Protein AF-A0A1R0W8V7-F1 (afdb_monomer_lite)

Radius of gyration: 24.32 Å; chains: 1; bounding box: 59×45×62 Å

Structure (mmCIF, N/CA/C/O backbone):
data_AF-A0A1R0W8V7-F1
#
_entry.id   AF-A0A1R0W8V7-F1
#
loop_
_atom_site.group_PDB
_atom_site.id
_atom_site.type_symbol
_atom_site.label_atom_id
_atom_site.label_alt_id
_atom_site.label_comp_id
_atom_site.label_asym_id
_atom_site.label_entity_id
_atom_site.label_seq_id
_atom_site.pdbx_PDB_ins_code
_atom_site.Cartn_x
_atom_site.Cartn_y
_atom_site.Cartn_z
_atom_site.occupancy
_atom_site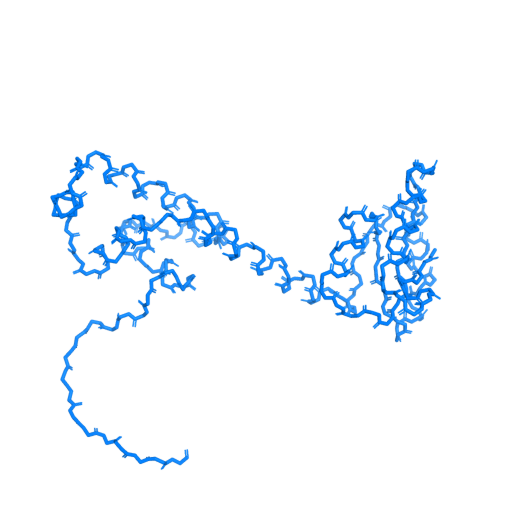.B_iso_or_equiv
_atom_site.auth_seq_id
_atom_site.auth_comp_id
_atom_site.auth_asym_id
_atom_site.auth_atom_id
_atom_site.pdbx_PDB_model_num
ATOM 1 N N . MET A 1 1 ? 16.175 0.614 -18.425 1.00 90.31 1 MET A N 1
ATOM 2 C CA . MET A 1 1 ? 15.284 -0.534 -18.153 1.00 90.31 1 MET A CA 1
ATOM 3 C C . MET A 1 1 ? 16.055 -1.526 -17.308 1.00 90.31 1 MET A C 1
ATOM 5 O O . MET A 1 1 ? 17.247 -1.670 -17.552 1.00 90.31 1 MET A O 1
ATOM 9 N N . LEU A 1 2 ? 15.409 -2.159 -16.334 1.00 92.19 2 LEU A N 1
ATOM 10 C CA . LEU A 1 2 ? 16.050 -3.075 -15.396 1.00 92.19 2 LEU A CA 1
ATOM 11 C C . LEU A 1 2 ? 15.146 -4.277 -15.095 1.00 92.19 2 LEU A C 1
ATOM 13 O O . LEU A 1 2 ? 13.938 -4.103 -14.969 1.00 92.19 2 LEU A O 1
ATOM 17 N N . ASP A 1 3 ? 15.726 -5.466 -14.946 1.00 91.44 3 ASP A N 1
ATOM 18 C CA . ASP A 1 3 ? 15.043 -6.623 -14.357 1.00 91.44 3 ASP A CA 1
ATOM 19 C C . ASP A 1 3 ? 15.351 -6.681 -12.855 1.00 91.44 3 ASP A C 1
ATOM 21 O O . ASP A 1 3 ? 16.489 -6.447 -12.455 1.00 91.44 3 ASP A O 1
ATOM 25 N N . LEU A 1 4 ? 14.358 -6.990 -12.019 1.00 87.81 4 LEU A N 1
ATOM 26 C CA . LEU A 1 4 ? 14.589 -7.189 -10.585 1.00 87.81 4 LEU A CA 1
ATOM 27 C C . LEU A 1 4 ? 15.281 -8.523 -10.287 1.00 87.81 4 LEU A C 1
ATOM 29 O O . LEU A 1 4 ? 15.980 -8.638 -9.284 1.00 87.81 4 LEU A O 1
ATOM 33 N N . HIS A 1 5 ? 15.116 -9.513 -11.164 1.00 84.38 5 HIS A N 1
ATOM 34 C CA . HIS A 1 5 ? 15.685 -10.845 -10.999 1.00 84.38 5 HIS A CA 1
ATOM 35 C C . HIS A 1 5 ? 16.952 -10.997 -11.854 1.00 84.38 5 HIS A C 1
ATOM 37 O O . HIS A 1 5 ? 16.917 -11.557 -12.951 1.00 84.38 5 HIS A O 1
ATOM 43 N N . ILE A 1 6 ? 18.064 -10.437 -11.368 1.00 74.75 6 ILE A N 1
ATOM 44 C CA . ILE A 1 6 ? 19.341 -10.373 -12.102 1.00 74.75 6 ILE A CA 1
ATOM 45 C C . ILE A 1 6 ? 20.171 -11.643 -11.882 1.00 74.75 6 ILE A C 1
ATOM 47 O O . ILE A 1 6 ? 20.644 -12.247 -12.843 1.00 74.75 6 ILE A O 1
ATOM 51 N N . THR A 1 7 ? 20.305 -12.083 -10.632 1.00 63.12 7 THR A N 1
ATOM 52 C CA . THR A 1 7 ? 20.841 -13.402 -10.273 1.00 63.12 7 THR A CA 1
ATOM 53 C C . THR A 1 7 ? 19.832 -14.109 -9.359 1.00 63.12 7 THR A C 1
ATOM 55 O O . THR A 1 7 ? 18.721 -13.617 -9.195 1.00 63.12 7 THR A O 1
ATOM 58 N N . GLY A 1 8 ? 20.131 -15.287 -8.807 1.00 62.50 8 GLY A N 1
ATOM 59 C CA . GLY A 1 8 ? 19.163 -16.095 -8.040 1.00 62.50 8 GLY A CA 1
ATOM 60 C C . GLY A 1 8 ? 18.571 -15.443 -6.774 1.00 62.50 8 GLY A C 1
ATOM 61 O O . GLY A 1 8 ? 17.844 -16.119 -6.047 1.00 62.50 8 GLY A O 1
ATOM 62 N N . SER A 1 9 ? 18.871 -14.169 -6.489 1.00 65.56 9 SER A N 1
ATOM 63 C CA . SER A 1 9 ? 18.276 -13.369 -5.421 1.00 65.56 9 SER A CA 1
ATOM 64 C C . SER A 1 9 ? 17.360 -12.266 -5.990 1.00 65.56 9 SER A C 1
ATOM 66 O O . SER A 1 9 ? 17.659 -11.611 -6.987 1.00 65.56 9 SER A O 1
ATOM 68 N N . CYS A 1 10 ? 16.209 -12.038 -5.352 1.00 61.72 10 CYS A N 1
ATOM 69 C CA . CYS A 1 10 ? 15.211 -11.061 -5.813 1.00 61.72 10 CYS A CA 1
ATOM 70 C C . CYS A 1 10 ? 15.502 -9.600 -5.416 1.00 61.72 10 CYS A C 1
ATOM 72 O O . CYS A 1 10 ? 14.782 -8.708 -5.859 1.00 61.72 10 CYS A O 1
ATOM 74 N N . HIS A 1 11 ? 16.528 -9.347 -4.594 1.00 73.12 11 HIS A N 1
ATOM 75 C CA . HIS A 1 11 ? 16.822 -8.016 -4.043 1.00 73.12 11 HIS A CA 1
ATOM 76 C C . HIS A 1 11 ? 17.890 -7.251 -4.839 1.00 73.12 11 HIS A C 1
ATOM 78 O O . HIS A 1 11 ? 17.884 -6.023 -4.840 1.00 73.12 11 HIS A O 1
ATOM 84 N N . GLU A 1 12 ? 18.760 -7.939 -5.582 1.00 83.56 12 GLU A N 1
ATOM 85 C CA . GLU A 1 12 ? 19.882 -7.307 -6.295 1.00 83.56 12 GLU A CA 1
ATOM 86 C C . GLU A 1 12 ? 19.444 -6.263 -7.325 1.00 83.56 12 GLU A C 1
ATOM 88 O O . GLU A 1 12 ? 20.057 -5.202 -7.445 1.00 83.56 12 GLU A O 1
ATOM 93 N N . GLY A 1 13 ? 18.362 -6.520 -8.066 1.00 88.69 13 GLY A N 1
ATOM 94 C CA . GLY A 1 13 ? 17.861 -5.533 -9.019 1.00 88.69 13 GLY A CA 1
ATOM 95 C C . GLY A 1 13 ? 17.274 -4.297 -8.336 1.00 88.69 13 GLY A C 1
ATOM 96 O O . GLY A 1 13 ? 17.419 -3.184 -8.842 1.00 88.69 13 GLY A O 1
ATOM 97 N N . LEU A 1 14 ? 16.672 -4.448 -7.155 1.00 91.56 14 LEU A N 1
ATOM 98 C CA . LEU A 1 14 ? 16.220 -3.302 -6.368 1.00 91.56 14 LEU A CA 1
ATOM 99 C C . LEU A 1 14 ? 17.414 -2.485 -5.855 1.00 91.56 14 LEU A C 1
ATOM 101 O O . LEU A 1 14 ? 17.426 -1.264 -6.006 1.00 91.56 14 LEU A O 1
ATOM 105 N N . GLU A 1 15 ? 18.430 -3.150 -5.306 1.00 91.81 15 GLU A N 1
ATOM 106 C CA . GLU A 1 15 ? 19.656 -2.508 -4.818 1.00 91.81 15 GLU A CA 1
ATOM 107 C C . GLU A 1 15 ? 20.369 -1.728 -5.926 1.00 91.81 15 GLU A C 1
ATOM 109 O O . GLU A 1 15 ? 20.697 -0.551 -5.751 1.00 91.81 15 GLU A O 1
ATOM 114 N N . LEU A 1 16 ? 20.527 -2.339 -7.104 1.00 92.25 16 LEU A N 1
ATOM 115 C CA . LEU A 1 16 ? 21.128 -1.687 -8.265 1.00 92.25 16 LEU A CA 1
ATOM 116 C C . LEU A 1 16 ? 20.340 -0.443 -8.688 1.00 92.25 16 LEU A C 1
ATOM 118 O O . LEU A 1 16 ? 20.931 0.582 -9.025 1.00 92.25 16 LEU A O 1
ATOM 122 N N . MET A 1 17 ? 19.010 -0.509 -8.663 1.00 92.75 17 MET A N 1
ATOM 123 C CA . MET A 1 17 ? 18.165 0.637 -8.988 1.00 92.75 17 MET A CA 1
ATOM 124 C C . MET A 1 17 ? 18.345 1.788 -7.989 1.00 92.75 17 MET A C 1
ATOM 126 O O . MET A 1 17 ? 18.461 2.945 -8.405 1.00 92.75 17 MET A O 1
ATOM 130 N N . VAL A 1 18 ? 18.398 1.480 -6.690 1.00 93.00 18 VAL A N 1
ATOM 131 C CA . VAL A 1 18 ? 18.635 2.468 -5.626 1.00 93.00 18 VAL A CA 1
ATOM 132 C C . VAL A 1 18 ? 20.005 3.129 -5.797 1.00 93.00 18 VAL A C 1
ATOM 134 O O . VAL A 1 18 ? 20.102 4.360 -5.764 1.00 93.00 18 VAL A O 1
ATOM 137 N N . GLU A 1 19 ? 21.049 2.342 -6.052 1.00 92.88 19 GLU A N 1
ATOM 138 C CA . GLU A 1 19 ? 22.404 2.864 -6.240 1.00 92.88 19 GLU A CA 1
ATOM 139 C C . GLU A 1 19 ? 22.527 3.686 -7.533 1.00 92.88 19 GLU A C 1
ATOM 141 O O . GLU A 1 19 ? 23.060 4.798 -7.525 1.00 92.88 19 GLU A O 1
ATOM 146 N N . ALA A 1 20 ? 21.934 3.223 -8.638 1.00 92.12 20 ALA A N 1
ATOM 147 C CA . ALA A 1 20 ? 21.907 3.968 -9.896 1.00 92.12 20 ALA A CA 1
ATOM 148 C C . ALA A 1 20 ? 21.234 5.340 -9.734 1.00 92.12 20 ALA A C 1
ATOM 150 O O . ALA A 1 20 ? 21.727 6.345 -10.250 1.00 92.12 20 ALA A O 1
ATOM 151 N N . ARG A 1 21 ? 20.137 5.408 -8.968 1.00 91.38 21 ARG A N 1
ATOM 152 C CA . ARG A 1 21 ? 19.436 6.662 -8.659 1.00 91.38 21 ARG A CA 1
ATOM 153 C C . ARG A 1 21 ? 20.278 7.611 -7.808 1.00 91.38 21 ARG A C 1
ATOM 155 O O . ARG A 1 21 ? 20.176 8.830 -7.976 1.00 91.38 21 ARG A O 1
ATOM 162 N N . ARG A 1 22 ? 21.101 7.074 -6.904 1.00 91.06 22 ARG A N 1
ATOM 163 C CA . ARG A 1 22 ? 22.031 7.854 -6.077 1.00 91.06 22 ARG A CA 1
ATOM 164 C C . ARG A 1 22 ? 23.153 8.465 -6.918 1.00 91.06 22 ARG A C 1
ATOM 166 O O . ARG A 1 22 ? 23.466 9.640 -6.730 1.00 91.06 22 ARG A O 1
ATOM 173 N N . ILE A 1 23 ? 23.728 7.686 -7.834 1.00 93.75 23 ILE A N 1
ATOM 174 C CA . ILE A 1 23 ? 24.835 8.111 -8.702 1.00 93.75 23 ILE A CA 1
ATOM 175 C C . ILE A 1 23 ? 24.348 9.108 -9.764 1.00 93.75 23 ILE A C 1
ATOM 177 O O . ILE A 1 23 ? 24.962 10.156 -9.962 1.00 93.75 23 ILE A O 1
ATOM 181 N N . ALA A 1 24 ? 23.226 8.816 -10.425 1.00 92.81 24 ALA A N 1
ATOM 182 C CA . ALA A 1 24 ? 22.684 9.614 -11.520 1.00 92.81 24 ALA A CA 1
ATOM 183 C C . ALA A 1 24 ? 21.326 10.220 -11.142 1.00 92.81 24 ALA A C 1
ATOM 185 O O . ALA A 1 24 ? 20.258 9.663 -11.416 1.00 92.81 24 ALA A O 1
ATOM 186 N N . L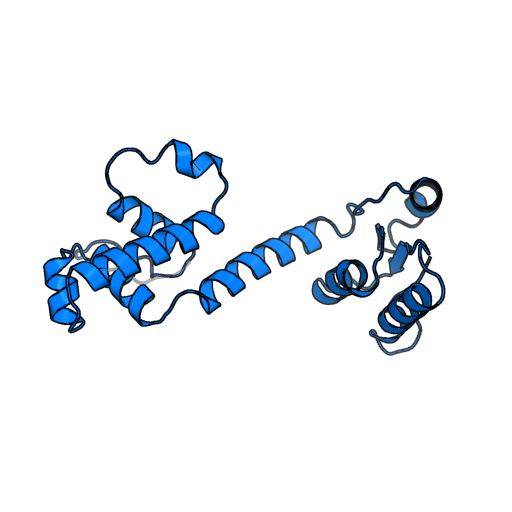YS A 1 25 ? 21.353 11.413 -10.533 1.00 87.19 25 LYS A N 1
ATOM 187 C CA . LYS A 1 25 ? 20.125 12.149 -10.199 1.00 87.19 25 LYS A CA 1
ATOM 188 C C . LYS A 1 25 ? 19.290 12.396 -11.457 1.00 87.19 25 LYS A C 1
ATOM 190 O O . LYS A 1 25 ? 19.760 12.992 -12.419 1.00 87.19 25 LYS A O 1
ATOM 195 N N . GLY A 1 26 ? 18.031 11.969 -11.417 1.00 86.88 26 GLY A N 1
ATOM 196 C CA . GLY A 1 26 ? 17.094 12.121 -12.532 1.00 86.88 26 GLY A CA 1
ATOM 197 C C . GLY A 1 26 ? 17.084 10.958 -13.524 1.00 86.88 26 GLY A C 1
ATOM 198 O O . GLY A 1 26 ? 16.284 11.010 -14.460 1.00 86.88 26 GLY A O 1
ATOM 199 N N . ILE A 1 27 ? 17.894 9.908 -13.308 1.00 92.94 27 ILE A N 1
ATOM 200 C CA . ILE A 1 27 ? 17.798 8.669 -14.086 1.00 92.94 27 ILE A CA 1
ATOM 201 C C . ILE A 1 27 ? 16.363 8.136 -14.064 1.00 92.94 27 ILE A C 1
ATOM 203 O O . ILE A 1 27 ? 15.675 8.162 -13.041 1.00 92.94 27 ILE A O 1
ATOM 207 N N . LYS A 1 28 ? 15.900 7.690 -15.230 1.00 94.31 28 LYS A N 1
ATOM 208 C CA . LYS A 1 28 ? 14.564 7.134 -15.416 1.00 94.31 28 LYS A CA 1
ATOM 209 C C . LYS A 1 28 ? 14.665 5.626 -15.481 1.00 94.31 28 LYS A C 1
ATOM 211 O O . LYS A 1 28 ? 15.310 5.083 -16.379 1.00 94.31 28 LYS A O 1
ATOM 216 N N . THR A 1 29 ? 14.001 4.960 -14.547 1.00 95.00 29 THR A N 1
ATOM 217 C CA . THR A 1 29 ? 14.026 3.503 -14.472 1.00 95.00 29 THR A CA 1
ATOM 218 C C . THR A 1 29 ? 12.650 2.939 -14.772 1.00 95.00 29 THR A C 1
ATOM 220 O O . THR A 1 29 ? 11.662 3.295 -14.137 1.00 95.00 29 THR A O 1
ATOM 223 N N . ILE A 1 30 ? 12.609 2.051 -15.759 1.00 96.50 30 ILE A N 1
ATOM 224 C CA . ILE A 1 30 ? 11.471 1.179 -16.039 1.00 96.50 30 ILE A CA 1
ATOM 225 C C . ILE A 1 30 ? 11.876 -0.207 -15.567 1.00 96.50 30 ILE A C 1
ATOM 227 O O . ILE A 1 30 ? 12.913 -0.714 -16.016 1.00 96.50 30 ILE A O 1
ATOM 231 N N . VAL A 1 31 ? 11.075 -0.797 -14.689 1.00 95.69 31 VAL A N 1
ATOM 232 C CA . VAL A 1 31 ? 11.228 -2.202 -14.319 1.00 95.69 31 VAL A CA 1
ATOM 233 C C . VAL A 1 31 ? 10.551 -3.072 -15.371 1.00 95.69 31 VAL A C 1
ATOM 235 O O . VAL A 1 31 ? 9.419 -2.803 -15.764 1.00 95.69 31 VAL A O 1
ATOM 238 N N . PHE A 1 32 ? 11.257 -4.101 -15.828 1.00 95.44 32 PHE A N 1
ATOM 239 C CA . PHE A 1 32 ? 10.785 -5.090 -16.786 1.00 95.44 32 PHE A CA 1
ATOM 240 C C . PHE A 1 32 ? 11.100 -6.493 -16.255 1.00 95.44 32 PHE A C 1
ATOM 242 O O . PHE A 1 32 ? 12.217 -6.987 -16.411 1.00 95.44 32 PHE A O 1
ATOM 249 N N . SER A 1 33 ? 10.143 -7.109 -15.558 1.00 92.25 33 SER A N 1
ATOM 250 C CA . SER A 1 33 ? 10.385 -8.328 -14.772 1.00 92.25 33 SER A CA 1
ATOM 251 C C . SER A 1 33 ? 9.160 -9.240 -14.697 1.00 92.25 33 SER A C 1
ATOM 253 O O . SER A 1 33 ? 8.035 -8.770 -14.776 1.00 92.25 33 SER A O 1
ATOM 255 N N . ASN A 1 34 ? 9.367 -10.546 -14.504 1.00 91.06 34 ASN A N 1
ATOM 256 C CA . ASN A 1 34 ? 8.282 -11.493 -14.183 1.00 91.06 34 ASN A CA 1
ATOM 257 C C . ASN A 1 34 ? 7.968 -11.536 -12.684 1.00 91.06 34 ASN A C 1
ATOM 259 O O . ASN A 1 34 ? 7.099 -12.290 -12.250 1.00 91.06 34 ASN A O 1
ATOM 263 N N . LEU A 1 35 ? 8.712 -10.779 -11.874 1.00 82.44 35 LEU A N 1
ATOM 264 C CA . LEU A 1 35 ? 8.499 -10.748 -10.442 1.00 82.44 35 LEU A CA 1
ATOM 265 C C . LEU A 1 35 ? 7.186 -10.037 -10.133 1.00 82.44 35 LEU A C 1
ATOM 267 O O . LEU A 1 35 ? 6.968 -8.879 -10.453 1.00 82.44 35 LEU A O 1
ATOM 271 N N . GLU A 1 36 ? 6.302 -10.752 -9.470 1.00 81.94 36 GLU A N 1
ATOM 272 C CA . GLU A 1 36 ? 4.915 -10.332 -9.356 1.00 81.94 36 GLU A CA 1
ATOM 273 C C . GLU A 1 36 ? 4.480 -10.114 -7.900 1.00 81.94 36 GLU A C 1
ATOM 275 O O . GLU A 1 36 ? 3.290 -9.949 -7.624 1.00 81.94 36 GLU A O 1
ATOM 280 N N . SER A 1 37 ? 5.456 -10.089 -6.985 1.00 89.38 37 SER A N 1
ATOM 281 C CA . SER A 1 37 ? 5.276 -9.786 -5.565 1.00 89.38 37 SER A CA 1
ATOM 282 C C . SER A 1 37 ? 4.849 -8.333 -5.365 1.00 89.38 37 SER A C 1
ATOM 284 O O . SER A 1 37 ? 5.523 -7.409 -5.822 1.00 89.38 37 SER A O 1
ATOM 286 N N . GLU A 1 38 ? 3.745 -8.130 -4.643 1.00 89.62 38 GLU A N 1
ATOM 287 C CA . GLU A 1 38 ? 3.202 -6.801 -4.342 1.00 89.62 38 GLU A CA 1
ATOM 288 C C . GLU A 1 38 ? 4.209 -5.919 -3.593 1.00 89.62 38 GLU A C 1
ATOM 290 O O . GLU A 1 38 ? 4.312 -4.730 -3.875 1.00 89.62 38 GLU A O 1
ATOM 295 N N . GLU A 1 39 ? 4.970 -6.504 -2.666 1.00 88.88 39 GLU A N 1
ATOM 296 C CA . GLU A 1 39 ? 5.993 -5.805 -1.881 1.00 88.88 39 GLU A CA 1
ATOM 297 C C . GLU A 1 39 ? 7.132 -5.312 -2.775 1.00 88.88 39 GLU A C 1
ATOM 299 O O . GLU A 1 39 ? 7.428 -4.123 -2.799 1.00 88.88 39 GLU A O 1
ATOM 304 N N . MET A 1 40 ? 7.661 -6.188 -3.627 1.00 90.38 40 MET A N 1
ATOM 305 C CA . MET A 1 40 ? 8.752 -5.849 -4.544 1.00 90.38 40 MET A CA 1
ATOM 306 C C . MET A 1 40 ? 8.349 -4.795 -5.576 1.00 90.38 40 MET A C 1
ATOM 308 O O . MET A 1 40 ? 9.150 -3.934 -5.938 1.00 90.38 40 MET A O 1
ATOM 312 N N . ILE A 1 41 ? 7.101 -4.840 -6.052 1.00 92.56 41 ILE A N 1
ATOM 313 C CA . ILE A 1 41 ? 6.560 -3.818 -6.954 1.00 92.56 41 ILE A CA 1
ATOM 314 C C . ILE A 1 41 ? 6.513 -2.458 -6.244 1.00 92.56 41 ILE A C 1
ATOM 316 O O . ILE A 1 41 ? 6.943 -1.456 -6.818 1.00 92.56 41 ILE A O 1
ATOM 320 N N . ILE A 1 42 ? 6.011 -2.413 -5.004 1.00 92.62 42 ILE A N 1
ATOM 321 C CA . ILE A 1 42 ? 5.978 -1.176 -4.216 1.00 92.62 42 ILE A CA 1
ATOM 322 C C . ILE A 1 42 ? 7.391 -0.668 -3.949 1.00 92.62 42 ILE A C 1
ATOM 324 O O . ILE A 1 42 ? 7.647 0.512 -4.183 1.00 92.62 42 ILE A O 1
ATOM 328 N N . ASP A 1 43 ? 8.315 -1.529 -3.537 1.00 92.62 43 ASP A N 1
ATOM 329 C CA . ASP A 1 43 ? 9.671 -1.115 -3.190 1.00 92.62 43 ASP A CA 1
ATOM 330 C C . ASP A 1 43 ? 10.435 -0.574 -4.397 1.00 92.62 43 ASP A C 1
ATOM 332 O O . ASP A 1 43 ? 11.114 0.456 -4.315 1.00 92.62 43 ASP A O 1
ATOM 336 N N . ALA A 1 44 ? 10.255 -1.210 -5.553 1.00 93.31 44 ALA A N 1
ATOM 337 C CA . ALA A 1 44 ? 10.801 -0.737 -6.813 1.00 93.31 44 ALA A CA 1
ATOM 338 C C . ALA A 1 44 ? 10.337 0.687 -7.155 1.00 93.31 44 ALA A C 1
ATOM 340 O O . ALA A 1 44 ? 11.137 1.518 -7.593 1.00 93.31 44 ALA A O 1
ATOM 341 N N . ILE A 1 45 ? 9.056 0.985 -6.934 1.00 92.94 45 ILE A N 1
ATOM 342 C CA . ILE A 1 45 ? 8.467 2.296 -7.221 1.00 92.94 45 ILE A CA 1
ATOM 343 C C . ILE A 1 45 ? 8.877 3.324 -6.158 1.00 92.94 45 ILE A C 1
ATOM 345 O O . ILE A 1 45 ? 9.370 4.400 -6.493 1.00 92.94 45 ILE A O 1
ATOM 349 N N . VAL A 1 46 ? 8.694 3.005 -4.877 1.00 91.88 46 VAL A N 1
ATOM 350 C CA . VAL A 1 46 ? 8.850 3.943 -3.756 1.00 91.88 46 VAL A CA 1
ATOM 351 C C . VAL A 1 46 ? 10.323 4.205 -3.446 1.00 91.88 46 VAL A C 1
ATOM 353 O O . VAL A 1 46 ? 10.749 5.363 -3.403 1.00 91.88 46 VAL A O 1
ATOM 356 N N . TYR A 1 47 ? 11.115 3.148 -3.263 1.00 91.38 47 TYR A N 1
ATOM 357 C CA . TYR A 1 47 ? 12.519 3.261 -2.866 1.00 91.38 47 TYR A CA 1
ATOM 358 C C . TYR A 1 47 ? 13.433 3.358 -4.086 1.00 91.38 47 TYR A C 1
ATOM 360 O O . TYR A 1 47 ? 14.235 4.291 -4.197 1.00 91.38 47 TYR A O 1
ATOM 368 N N . GLY A 1 48 ? 13.250 2.464 -5.058 1.00 91.38 48 GLY A N 1
ATOM 369 C CA . GLY A 1 48 ? 14.037 2.479 -6.290 1.00 91.38 48 GLY A CA 1
ATOM 370 C C . GLY A 1 48 ? 13.707 3.640 -7.233 1.00 91.38 48 GLY A C 1
ATOM 371 O O . GLY A 1 48 ? 14.550 4.052 -8.026 1.00 91.38 48 GLY A O 1
ATOM 372 N N . GLY A 1 49 ? 12.520 4.241 -7.115 1.00 92.00 49 GLY A N 1
ATOM 373 C CA . GLY A 1 49 ? 12.113 5.360 -7.964 1.00 92.00 49 GLY A CA 1
ATOM 374 C C . GLY A 1 49 ? 11.784 4.945 -9.397 1.00 92.00 49 GLY A C 1
ATOM 375 O O . GLY A 1 49 ? 11.951 5.752 -10.316 1.00 92.00 49 GLY A O 1
ATOM 376 N N . ALA A 1 50 ? 11.346 3.700 -9.601 1.00 94.69 50 ALA A N 1
ATOM 377 C CA . ALA A 1 50 ? 10.835 3.261 -10.888 1.00 94.69 50 ALA A CA 1
ATOM 378 C C . ALA A 1 50 ? 9.651 4.141 -11.312 1.00 94.69 50 ALA A C 1
ATOM 380 O O . ALA A 1 50 ? 8.693 4.336 -10.565 1.00 94.69 50 ALA A O 1
ATOM 381 N N . ILE A 1 51 ? 9.716 4.670 -12.531 1.00 95.19 51 ILE A N 1
ATOM 382 C CA . ILE A 1 51 ? 8.658 5.512 -13.107 1.00 95.19 51 ILE A CA 1
ATOM 383 C C . ILE A 1 51 ? 7.595 4.695 -13.846 1.00 95.19 51 ILE A C 1
ATOM 385 O O . ILE A 1 51 ? 6.571 5.255 -14.235 1.00 95.19 51 ILE A O 1
ATOM 389 N N . ASN A 1 52 ? 7.880 3.408 -14.076 1.00 95.81 52 ASN A N 1
ATOM 390 C CA . ASN A 1 52 ? 6.967 2.411 -14.615 1.00 95.81 52 ASN A CA 1
ATOM 391 C C . ASN A 1 52 ? 7.461 0.993 -14.269 1.00 95.81 52 ASN A C 1
ATOM 393 O O . ASN A 1 52 ? 8.656 0.777 -14.039 1.00 95.81 52 ASN A O 1
ATOM 397 N N . TYR A 1 53 ? 6.543 0.033 -14.266 1.00 96.00 53 TYR A N 1
ATOM 398 C CA . TYR A 1 53 ? 6.794 -1.385 -14.037 1.00 96.00 53 TYR A CA 1
ATOM 399 C C . TYR A 1 53 ? 5.949 -2.189 -15.019 1.00 96.00 53 TYR A C 1
ATOM 401 O O . TYR A 1 53 ? 4.728 -2.100 -14.979 1.00 96.00 53 TYR A O 1
ATOM 409 N N . ILE A 1 54 ? 6.583 -3.002 -15.860 1.00 95.62 54 ILE A N 1
ATOM 410 C CA . ILE A 1 54 ? 5.934 -3.803 -16.903 1.00 95.62 54 ILE A CA 1
ATOM 411 C C . ILE A 1 54 ? 6.337 -5.269 -16.714 1.00 95.62 54 ILE A C 1
ATOM 413 O O . ILE A 1 54 ? 7.518 -5.559 -16.515 1.00 95.62 54 ILE A O 1
ATOM 417 N N . THR A 1 55 ? 5.381 -6.203 -16.764 1.00 94.94 55 THR A N 1
ATOM 418 C CA . THR A 1 55 ? 5.725 -7.637 -16.737 1.00 94.94 55 THR A CA 1
ATOM 419 C C . THR A 1 55 ? 6.226 -8.110 -18.101 1.00 94.94 55 THR A C 1
ATOM 421 O O . THR A 1 55 ? 5.889 -7.506 -19.122 1.00 94.94 55 THR A O 1
ATOM 424 N N . LYS A 1 56 ? 7.046 -9.175 -18.171 1.00 94.44 56 LYS A N 1
ATOM 425 C CA . LYS A 1 56 ? 7.647 -9.568 -19.466 1.00 94.44 56 LYS A CA 1
ATOM 426 C C . LYS A 1 56 ? 6.634 -10.065 -20.495 1.00 94.44 56 LYS A C 1
ATOM 428 O O . LYS A 1 56 ? 6.922 -10.015 -21.690 1.00 94.44 56 LYS A O 1
ATOM 433 N N . ASP A 1 57 ? 5.436 -10.432 -20.055 1.00 95.00 57 ASP A N 1
ATOM 434 C CA . ASP A 1 57 ? 4.309 -10.768 -20.928 1.00 95.00 57 ASP A CA 1
ATOM 435 C C . ASP A 1 57 ? 3.892 -9.591 -21.829 1.00 95.00 57 ASP A C 1
ATOM 437 O O . ASP A 1 57 ? 3.426 -9.794 -22.949 1.00 95.00 57 ASP A O 1
ATOM 441 N N . PHE A 1 58 ? 4.139 -8.355 -21.382 1.00 95.69 58 PHE A N 1
ATOM 442 C CA . PHE A 1 58 ? 3.791 -7.109 -22.073 1.00 95.69 58 PHE A CA 1
ATOM 443 C C . PHE A 1 58 ? 5.011 -6.413 -22.694 1.00 95.69 58 PHE A C 1
ATOM 445 O O . PHE A 1 58 ? 5.095 -5.190 -22.777 1.00 95.69 58 PHE A O 1
ATOM 452 N N . TYR A 1 59 ? 5.986 -7.188 -23.177 1.00 95.62 59 TYR A N 1
ATOM 453 C CA . TYR A 1 59 ? 7.202 -6.656 -23.811 1.00 95.62 59 TYR A CA 1
ATOM 454 C C . TYR A 1 59 ? 6.938 -5.716 -25.003 1.00 95.62 59 TYR A C 1
ATOM 456 O O . TYR A 1 59 ? 7.784 -4.884 -25.326 1.00 95.62 59 TYR A O 1
ATOM 464 N N . LYS A 1 60 ? 5.780 -5.841 -25.666 1.00 97.56 60 LYS A N 1
ATOM 465 C CA . LYS A 1 60 ? 5.387 -4.993 -26.802 1.00 97.56 60 LYS A CA 1
ATOM 466 C C . LYS A 1 60 ? 5.101 -3.545 -26.404 1.00 97.56 60 LYS A C 1
ATOM 468 O O . LYS A 1 60 ? 5.234 -2.672 -27.254 1.00 97.56 60 LYS A O 1
ATOM 473 N N . ASP A 1 61 ? 4.796 -3.298 -25.134 1.00 96.31 61 ASP A N 1
ATOM 474 C CA . ASP A 1 61 ? 4.454 -1.969 -24.612 1.00 96.31 61 ASP A CA 1
ATOM 475 C C . ASP A 1 61 ? 5.711 -1.202 -24.157 1.00 96.31 61 ASP A C 1
ATOM 477 O O . ASP A 1 61 ? 5.700 0.009 -23.922 1.00 96.31 61 ASP A O 1
ATOM 481 N N . LEU A 1 62 ? 6.847 -1.902 -24.078 1.00 94.56 62 LEU A N 1
ATOM 482 C CA . LEU A 1 62 ? 8.122 -1.359 -23.633 1.00 94.56 62 LEU A CA 1
ATOM 483 C C . LEU A 1 62 ? 8.650 -0.192 -24.497 1.00 94.56 62 LEU A C 1
ATOM 485 O O . LEU A 1 62 ? 9.138 0.774 -23.906 1.00 94.56 62 LEU A O 1
ATOM 489 N N . PRO A 1 63 ? 8.580 -0.211 -25.848 1.00 96.38 63 PRO A N 1
ATOM 490 C CA . PRO A 1 63 ? 9.043 0.915 -26.661 1.00 96.38 63 PRO A CA 1
ATOM 491 C C . PRO A 1 63 ? 8.302 2.217 -26.342 1.00 96.38 63 PRO A C 1
ATOM 493 O O . PRO A 1 63 ? 8.933 3.259 -26.172 1.00 96.38 63 PRO A O 1
ATOM 496 N N . GLU A 1 64 ? 6.976 2.154 -26.199 1.00 96.50 64 GLU A N 1
ATOM 497 C CA . GLU A 1 64 ? 6.170 3.314 -25.815 1.00 96.50 64 GLU A CA 1
ATOM 498 C C . GLU A 1 64 ? 6.528 3.781 -24.401 1.00 96.50 64 GLU A C 1
ATOM 500 O O . GLU A 1 64 ? 6.744 4.972 -24.169 1.00 96.50 64 GLU A O 1
ATOM 505 N N . ALA A 1 65 ? 6.688 2.846 -23.463 1.00 96.12 65 ALA A N 1
ATOM 506 C CA . ALA A 1 65 ? 7.089 3.166 -22.101 1.00 96.12 65 ALA A CA 1
ATOM 507 C C . ALA A 1 65 ? 8.454 3.871 -22.028 1.00 96.12 65 ALA A C 1
ATOM 509 O O . ALA A 1 65 ? 8.612 4.797 -21.233 1.00 96.12 65 ALA A O 1
ATOM 510 N N . ILE A 1 66 ? 9.427 3.480 -22.861 1.00 95.25 66 ILE A N 1
ATOM 511 C CA . ILE A 1 66 ? 10.740 4.142 -22.957 1.00 95.25 66 ILE A CA 1
ATOM 512 C C . ILE A 1 66 ? 10.598 5.566 -23.505 1.00 95.25 66 ILE A C 1
ATOM 514 O O . ILE A 1 66 ? 11.191 6.493 -22.948 1.00 95.25 66 ILE A O 1
ATOM 518 N N . THR A 1 67 ? 9.794 5.765 -24.551 1.00 96.50 67 THR A N 1
ATOM 519 C CA . THR A 1 67 ? 9.524 7.105 -25.095 1.00 96.50 67 THR A CA 1
ATOM 520 C C . THR A 1 67 ? 8.861 8.005 -24.049 1.00 96.50 67 THR A C 1
ATOM 522 O O . THR A 1 67 ? 9.312 9.129 -23.820 1.00 96.50 67 THR A O 1
ATOM 525 N N . ASN A 1 68 ? 7.855 7.492 -23.338 1.00 96.81 68 ASN A N 1
ATOM 526 C CA . ASN A 1 68 ? 7.169 8.211 -22.263 1.00 96.81 68 ASN A CA 1
ATOM 527 C C . ASN A 1 68 ? 8.120 8.549 -21.105 1.00 96.81 68 ASN A C 1
ATOM 529 O O . ASN A 1 68 ? 8.147 9.684 -20.626 1.00 96.81 68 ASN A O 1
ATOM 533 N N . ALA A 1 69 ? 8.973 7.603 -20.711 1.00 94.75 69 ALA A N 1
ATOM 534 C CA . ALA A 1 69 ? 10.004 7.808 -19.702 1.00 94.75 69 ALA A CA 1
ATOM 535 C C . ALA A 1 69 ? 10.964 8.951 -20.054 1.00 94.75 69 ALA A C 1
ATOM 537 O O . ALA A 1 69 ?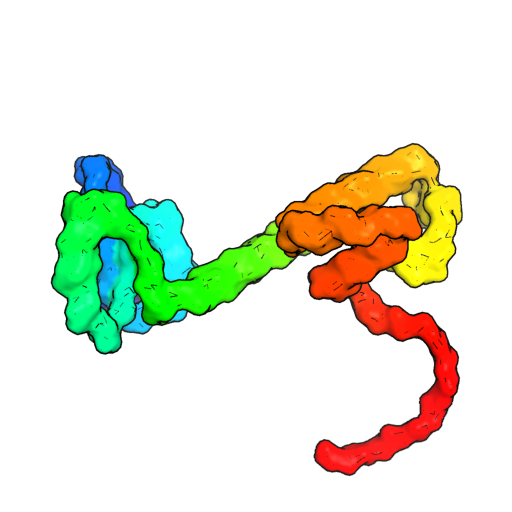 11.240 9.809 -19.209 1.00 94.75 69 ALA A O 1
ATOM 538 N N . ALA A 1 70 ? 11.448 8.981 -21.299 1.00 94.56 70 ALA A N 1
ATOM 539 C CA . ALA A 1 70 ? 12.312 10.044 -21.803 1.00 94.56 70 ALA A CA 1
ATOM 540 C C . ALA A 1 70 ? 11.603 11.411 -21.795 1.00 94.56 70 ALA A C 1
ATOM 542 O O . ALA A 1 70 ? 12.225 12.429 -21.493 1.00 94.56 70 ALA A O 1
ATOM 543 N N . ALA A 1 71 ? 10.289 11.426 -22.034 1.00 95.62 71 ALA A N 1
ATOM 544 C CA . ALA A 1 71 ? 9.441 12.612 -21.954 1.00 95.62 71 ALA A CA 1
ATOM 545 C C . ALA A 1 71 ? 9.030 13.009 -20.517 1.00 95.62 71 ALA A C 1
ATOM 547 O O . ALA A 1 71 ? 8.243 13.937 -20.347 1.00 95.62 71 ALA A O 1
ATOM 548 N N . ASN A 1 72 ? 9.560 12.356 -19.473 1.00 92.44 72 ASN A N 1
ATOM 549 C CA . ASN A 1 72 ? 9.159 12.540 -18.068 1.00 92.44 72 ASN A CA 1
ATOM 550 C C . ASN A 1 72 ? 7.686 12.204 -17.772 1.00 92.44 72 ASN A C 1
ATOM 552 O O . ASN A 1 72 ? 7.125 12.677 -16.782 1.00 92.44 72 ASN A O 1
ATOM 556 N N . ILE A 1 73 ? 7.071 11.357 -18.591 1.00 94.19 73 ILE A N 1
ATOM 557 C CA . ILE A 1 73 ? 5.721 10.851 -18.369 1.00 94.19 73 ILE A CA 1
ATOM 558 C C . ILE A 1 73 ? 5.833 9.556 -17.560 1.00 94.19 73 ILE A C 1
ATOM 560 O O . ILE A 1 73 ? 6.246 8.514 -18.070 1.00 94.19 73 ILE A O 1
ATOM 564 N N . SER A 1 74 ? 5.476 9.629 -16.279 1.00 89.06 74 SER A N 1
ATOM 565 C CA . SER A 1 74 ? 5.373 8.453 -15.409 1.00 89.06 74 SER A CA 1
ATOM 566 C C . SER A 1 74 ? 4.030 7.758 -15.608 1.00 89.06 74 SER A C 1
ATOM 568 O O . SER A 1 74 ? 2.998 8.414 -15.749 1.00 89.06 74 SER A O 1
ATOM 570 N N . SER A 1 75 ? 4.026 6.429 -15.574 1.00 88.81 75 SER A N 1
ATOM 571 C CA . SER A 1 75 ? 2.799 5.635 -15.660 1.00 88.81 75 SER A CA 1
ATOM 572 C C . SER A 1 75 ? 2.939 4.350 -14.855 1.00 88.81 75 SER A C 1
ATOM 574 O O . SER A 1 75 ? 4.041 3.874 -14.607 1.00 88.81 75 SER A O 1
ATOM 576 N N . ILE A 1 76 ? 1.811 3.796 -14.422 1.00 90.94 76 ILE A N 1
ATOM 577 C CA . ILE A 1 76 ? 1.757 2.470 -13.812 1.00 90.94 76 ILE A CA 1
ATOM 578 C C . ILE A 1 76 ? 1.113 1.551 -14.839 1.00 90.94 76 ILE A C 1
ATOM 580 O O . ILE A 1 76 ? -0.054 1.741 -15.185 1.00 90.94 76 ILE A O 1
ATOM 584 N N . HIS A 1 77 ? 1.866 0.571 -15.332 1.00 95.69 77 HIS A N 1
ATOM 585 C CA . HIS A 1 77 ? 1.347 -0.367 -16.314 1.00 95.69 77 HIS A CA 1
ATOM 586 C C . HIS A 1 77 ? 0.209 -1.220 -15.745 1.00 95.69 77 HIS A C 1
ATOM 588 O O . HIS A 1 77 ? 0.221 -1.638 -14.580 1.00 95.69 77 HIS A O 1
ATOM 594 N N . HIS A 1 78 ? -0.766 -1.541 -16.593 1.00 94.19 78 HIS A N 1
ATOM 595 C CA . HIS A 1 78 ? -1.936 -2.320 -16.192 1.00 94.19 78 HIS A CA 1
ATOM 596 C C . HIS A 1 78 ? -1.575 -3.734 -15.709 1.00 94.19 78 HIS A C 1
ATOM 598 O O . HIS A 1 78 ? -2.308 -4.302 -14.902 1.00 94.19 78 HIS A O 1
ATOM 604 N N . SER A 1 79 ? -0.427 -4.274 -16.135 1.00 93.88 79 SER A N 1
ATOM 605 C CA . SER A 1 79 ? 0.085 -5.577 -15.686 1.00 93.88 79 SER A CA 1
ATOM 606 C C . SER A 1 79 ? 0.325 -5.655 -14.174 1.00 93.88 79 SER A C 1
ATOM 608 O O . SER A 1 79 ? 0.296 -6.743 -13.612 1.00 93.88 79 SER A O 1
ATOM 610 N N . VAL A 1 80 ? 0.548 -4.521 -13.497 1.00 93.56 80 VAL A N 1
ATOM 611 C CA . VAL A 1 80 ? 0.776 -4.477 -12.039 1.00 93.56 80 VAL A CA 1
ATOM 612 C C . VAL A 1 80 ? -0.160 -3.534 -11.282 1.00 93.56 80 VAL A C 1
ATOM 614 O O . VAL A 1 80 ? -0.186 -3.556 -10.051 1.00 93.56 80 VAL A O 1
ATOM 617 N N . ALA A 1 81 ? -0.962 -2.728 -11.983 1.00 93.25 81 ALA A N 1
ATOM 618 C CA . ALA A 1 81 ? -1.833 -1.726 -11.370 1.00 93.25 81 ALA A CA 1
ATOM 619 C C . ALA A 1 81 ? -2.765 -2.315 -10.294 1.00 93.25 81 ALA A C 1
ATOM 621 O O . ALA A 1 81 ? -2.866 -1.763 -9.199 1.00 93.25 81 ALA A O 1
ATOM 622 N N . GLY A 1 82 ? -3.392 -3.467 -10.559 1.00 91.50 82 GLY A N 1
ATOM 623 C CA . GLY A 1 82 ? -4.287 -4.122 -9.596 1.00 91.50 82 GLY A CA 1
ATOM 624 C C . GLY A 1 82 ? -3.592 -4.541 -8.293 1.00 91.50 82 GLY A C 1
ATOM 625 O O . GLY A 1 82 ? -4.165 -4.413 -7.210 1.00 91.50 82 GLY A O 1
ATOM 626 N N . LYS A 1 83 ? -2.329 -4.969 -8.378 1.00 90.62 83 LYS A N 1
ATOM 627 C CA . LYS A 1 83 ? -1.515 -5.368 -7.220 1.00 90.62 83 LYS A CA 1
ATOM 628 C C . LYS A 1 83 ? -1.117 -4.177 -6.368 1.00 90.62 83 LYS A C 1
ATOM 630 O O . LYS A 1 83 ? -1.247 -4.209 -5.150 1.00 90.62 83 LYS A O 1
ATOM 635 N N . ILE A 1 84 ? -0.719 -3.085 -7.018 1.00 91.25 84 ILE A N 1
ATOM 636 C CA . ILE A 1 84 ? -0.419 -1.823 -6.336 1.00 91.25 84 ILE A CA 1
ATOM 637 C C . ILE A 1 84 ? -1.659 -1.318 -5.599 1.00 91.25 84 ILE A C 1
ATOM 639 O O . ILE A 1 84 ? -1.569 -0.970 -4.424 1.00 91.25 84 ILE A O 1
ATOM 643 N N . LEU A 1 85 ? -2.826 -1.323 -6.250 1.00 89.06 85 LEU A N 1
ATOM 644 C CA . LEU A 1 85 ? -4.078 -0.911 -5.612 1.00 89.06 85 LEU A CA 1
ATOM 645 C C . LEU A 1 85 ? -4.407 -1.787 -4.398 1.00 89.06 85 LEU A C 1
ATOM 647 O O . LEU A 1 85 ? -4.712 -1.255 -3.331 1.00 89.06 85 LEU A O 1
ATOM 651 N N . THR A 1 86 ? -4.280 -3.108 -4.530 1.00 87.56 86 THR A N 1
ATOM 652 C CA . THR A 1 86 ? -4.493 -4.061 -3.428 1.00 87.56 86 THR A CA 1
ATOM 653 C C . THR A 1 86 ? -3.581 -3.748 -2.244 1.00 87.56 86 THR A C 1
ATOM 655 O O . THR A 1 86 ? -4.055 -3.592 -1.115 1.00 87.56 86 THR A O 1
ATOM 658 N N . LYS A 1 87 ? -2.288 -3.541 -2.500 1.00 86.31 87 LYS A N 1
ATOM 659 C CA . LYS A 1 87 ? -1.305 -3.229 -1.463 1.00 86.31 87 LYS A CA 1
ATOM 660 C C . LYS A 1 87 ? -1.553 -1.871 -0.801 1.00 86.31 87 LYS A C 1
ATOM 662 O O . LYS A 1 87 ? -1.474 -1.758 0.419 1.00 86.31 87 LYS A O 1
ATOM 667 N N . VAL A 1 88 ? -1.938 -0.849 -1.569 1.00 84.62 88 VAL A N 1
ATOM 668 C CA . VAL A 1 88 ? -2.345 0.464 -1.032 1.00 84.62 88 VAL A CA 1
ATOM 669 C C . VAL A 1 88 ? -3.572 0.337 -0.125 1.00 84.62 88 VAL A C 1
ATOM 671 O O . VAL A 1 88 ? -3.626 0.973 0.931 1.00 84.62 88 VAL A O 1
ATOM 674 N N . HIS A 1 89 ? -4.548 -0.497 -0.493 1.00 81.19 89 HIS A N 1
ATOM 675 C CA . HIS A 1 89 ? -5.706 -0.772 0.356 1.00 81.19 89 HIS A CA 1
ATOM 676 C C . HIS A 1 89 ? -5.321 -1.484 1.659 1.00 81.19 89 HIS A C 1
ATOM 678 O O . HIS A 1 89 ? -5.828 -1.105 2.716 1.00 81.19 89 HIS A O 1
ATOM 684 N N . GLN A 1 90 ? -4.416 -2.463 1.606 1.00 82.06 90 GLN A N 1
ATOM 685 C CA . GLN A 1 90 ? -3.903 -3.151 2.796 1.00 82.06 90 GLN A CA 1
ATOM 686 C C . GLN A 1 90 ? -3.134 -2.200 3.721 1.00 82.06 90 GLN A C 1
ATOM 688 O O . GLN A 1 90 ? -3.386 -2.190 4.922 1.00 82.06 90 GLN A O 1
ATOM 693 N N . PHE A 1 91 ? -2.251 -1.351 3.179 1.00 80.62 91 PHE A N 1
ATOM 694 C CA . PHE A 1 91 ? -1.494 -0.385 3.982 1.00 80.62 91 PHE A CA 1
ATOM 695 C C . PHE A 1 91 ? -2.401 0.560 4.769 1.00 80.62 91 PHE A C 1
ATOM 697 O O . PHE A 1 91 ? -2.151 0.805 5.945 1.00 80.62 91 PHE A O 1
ATOM 704 N N . ARG A 1 92 ? -3.485 1.052 4.155 1.00 75.69 92 ARG A N 1
ATOM 705 C CA . ARG A 1 92 ? -4.461 1.901 4.857 1.00 75.69 92 ARG A CA 1
ATOM 706 C C . ARG A 1 92 ? -5.153 1.165 6.005 1.00 75.69 92 ARG A C 1
ATOM 708 O O . ARG A 1 92 ? -5.327 1.738 7.075 1.00 75.69 92 ARG A O 1
ATOM 715 N N . GLN A 1 93 ? -5.522 -0.099 5.799 1.00 74.38 93 GLN A N 1
ATOM 716 C CA . GLN A 1 93 ? -6.146 -0.909 6.848 1.00 74.38 93 GLN A CA 1
ATOM 717 C C . GLN A 1 93 ? -5.175 -1.186 8.001 1.00 74.38 93 GLN A C 1
ATOM 719 O O . GLN A 1 93 ? -5.538 -0.978 9.155 1.00 74.38 93 GLN A O 1
ATOM 724 N N . ASN A 1 94 ? -3.936 -1.584 7.708 1.00 78.88 94 ASN A N 1
ATOM 725 C CA . ASN A 1 94 ? -2.934 -1.861 8.739 1.00 78.88 94 ASN A CA 1
ATOM 726 C C . ASN A 1 94 ? -2.589 -0.605 9.554 1.00 78.88 94 ASN A C 1
ATOM 728 O O . ASN A 1 94 ? -2.600 -0.657 10.779 1.00 78.88 94 ASN A O 1
ATOM 732 N N . ASP A 1 95 ? -2.392 0.539 8.892 1.00 81.12 95 ASP A N 1
ATOM 733 C CA . ASP A 1 95 ? -2.129 1.827 9.552 1.00 81.12 95 ASP A CA 1
ATOM 734 C C . ASP A 1 95 ? -3.255 2.222 10.523 1.00 81.12 95 ASP A C 1
ATOM 736 O O . ASP A 1 95 ? -3.017 2.753 11.608 1.00 81.12 95 ASP A O 1
ATOM 740 N N . LEU A 1 96 ? -4.505 1.923 10.168 1.00 81.50 96 LEU A N 1
ATOM 741 C CA . LEU A 1 96 ? -5.644 2.124 11.056 1.00 81.50 96 LEU A CA 1
ATOM 742 C C . LEU A 1 96 ? -5.600 1.198 12.280 1.00 81.50 96 LEU A C 1
ATOM 744 O O . LEU A 1 96 ? -5.832 1.676 13.392 1.00 81.50 96 LEU A O 1
ATOM 748 N N . TYR A 1 97 ? -5.339 -0.098 12.085 1.00 79.38 97 TYR A N 1
ATOM 749 C CA . TYR A 1 97 ? -5.263 -1.067 13.184 1.00 79.38 97 TYR A CA 1
ATOM 750 C C . TYR A 1 97 ? -4.118 -0.753 14.155 1.00 79.38 97 TYR A C 1
ATOM 752 O O . TYR A 1 97 ? -4.291 -0.919 15.358 1.00 79.38 97 TYR A O 1
ATOM 760 N N . GLU A 1 98 ? -2.990 -0.243 13.660 1.00 82.94 98 GLU A N 1
ATOM 761 C CA . GLU A 1 98 ? -1.868 0.196 14.500 1.00 82.94 98 GLU A CA 1
ATOM 762 C C . GLU A 1 98 ? -2.179 1.481 15.281 1.00 82.94 98 GLU A C 1
ATOM 764 O O . GLU A 1 98 ? -1.724 1.656 16.413 1.00 82.94 98 GLU A O 1
ATOM 769 N N . LYS A 1 99 ? -2.965 2.396 14.701 1.00 87.56 99 LYS A N 1
ATOM 770 C CA . LYS A 1 99 ? -3.288 3.691 15.323 1.0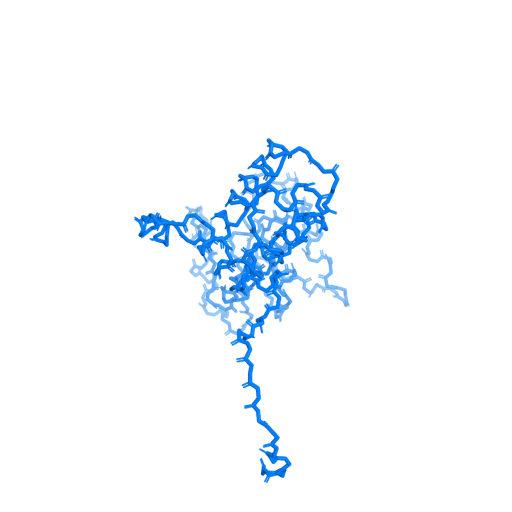0 87.56 99 LYS A CA 1
ATOM 771 C C . LYS A 1 99 ? -4.434 3.635 16.323 1.00 87.56 99 LYS A C 1
ATOM 773 O O . LYS A 1 99 ? -4.521 4.522 17.177 1.00 87.56 99 LYS A O 1
ATOM 778 N N . ILE A 1 100 ? -5.338 2.663 16.207 1.00 90.19 100 ILE A N 1
ATOM 779 C CA . ILE A 1 100 ? -6.470 2.548 17.124 1.00 90.19 100 ILE A CA 1
ATOM 780 C C . ILE A 1 100 ? -6.065 1.805 18.398 1.00 90.19 100 ILE A C 1
ATOM 782 O O . ILE A 1 100 ? -5.631 0.658 18.373 1.00 90.19 100 ILE A O 1
ATOM 786 N N . SER A 1 101 ? -6.211 2.464 19.547 1.00 92.00 101 SER A N 1
ATOM 787 C CA . SER A 1 101 ? -5.776 1.874 20.814 1.00 92.00 101 SER A CA 1
ATOM 788 C C . SER A 1 101 ? -6.768 0.826 21.343 1.00 92.00 101 SER A C 1
ATOM 790 O O . SER A 1 101 ? -7.968 0.909 21.061 1.00 92.00 101 SER A O 1
ATOM 792 N N . PRO A 1 102 ? -6.327 -0.116 22.199 1.00 90.25 102 PRO A N 1
ATOM 793 C CA . PRO A 1 102 ? -7.226 -1.074 22.847 1.00 90.25 102 PRO A CA 1
ATOM 794 C C . PRO A 1 102 ? -8.387 -0.404 23.598 1.00 90.25 102 PRO A C 1
ATOM 796 O O . PRO A 1 102 ? -9.531 -0.845 23.499 1.00 90.25 102 PRO A O 1
ATOM 799 N N . ASN A 1 103 ? -8.125 0.720 24.275 1.00 91.00 103 ASN A N 1
ATOM 800 C CA . ASN A 1 103 ? -9.159 1.486 24.977 1.00 91.00 103 ASN A CA 1
ATOM 801 C C . ASN A 1 103 ? -10.172 2.101 24.003 1.00 91.00 103 ASN A C 1
ATOM 803 O O . ASN A 1 103 ? -11.365 2.139 24.287 1.00 91.00 103 ASN A O 1
ATOM 807 N N . GLN A 1 104 ? -9.718 2.561 22.835 1.00 94.06 104 GLN A N 1
ATOM 808 C CA . GLN A 1 104 ? -10.598 3.088 21.793 1.00 94.06 104 GLN A CA 1
ATOM 809 C C . GLN A 1 104 ? -11.478 1.996 21.175 1.00 94.06 104 GLN A C 1
ATOM 811 O O . GLN A 1 104 ? -12.658 2.238 20.912 1.00 94.06 104 GLN A O 1
ATOM 816 N N . ILE A 1 105 ? -10.935 0.788 20.992 1.00 92.69 105 ILE A N 1
ATOM 817 C CA . ILE A 1 105 ? -11.713 -0.387 20.585 1.00 92.69 105 ILE A CA 1
ATOM 818 C C . ILE A 1 105 ? -12.788 -0.695 21.635 1.00 92.69 105 ILE A C 1
ATOM 820 O O . ILE A 1 105 ? -13.941 -0.935 21.279 1.00 92.69 105 ILE A O 1
ATOM 824 N N . GLU A 1 106 ? -12.454 -0.640 22.924 1.00 93.12 106 GLU A N 1
ATOM 825 C CA . GLU A 1 106 ? -13.419 -0.899 23.996 1.00 93.12 106 GLU A CA 1
ATOM 826 C C . GLU A 1 106 ? -14.536 0.154 24.046 1.00 93.12 106 GLU A C 1
ATOM 828 O O . GLU A 1 106 ? -15.717 -0.189 24.107 1.00 93.12 106 GLU A O 1
ATOM 833 N N . ILE A 1 107 ? -14.193 1.437 23.882 1.00 94.38 107 ILE A N 1
ATOM 834 C CA . ILE A 1 107 ? -15.177 2.518 23.720 1.00 94.38 107 ILE A CA 1
ATOM 835 C C . ILE A 1 107 ? -16.120 2.217 22.544 1.00 94.38 107 ILE A C 1
ATOM 837 O O . ILE A 1 107 ? -17.336 2.349 22.679 1.00 94.38 107 ILE A O 1
ATOM 841 N N . LEU A 1 108 ? -15.592 1.785 21.393 1.00 92.81 108 LEU A N 1
ATOM 842 C CA . LEU A 1 108 ? -16.404 1.420 20.228 1.00 92.81 108 LEU A CA 1
ATOM 843 C C . LEU A 1 108 ? -17.352 0.246 20.510 1.00 92.81 108 LEU A C 1
ATOM 845 O O . LEU A 1 108 ? -18.505 0.288 20.067 1.00 92.81 108 LEU A O 1
ATOM 849 N N . LYS A 1 109 ? -16.908 -0.773 21.257 1.00 92.56 109 LYS A N 1
ATOM 850 C CA . LYS A 1 109 ? -17.763 -1.901 21.660 1.00 92.56 109 LYS A CA 1
ATOM 851 C C . LYS A 1 109 ? -18.906 -1.444 22.558 1.00 92.56 109 LYS A C 1
ATOM 853 O O . LYS A 1 109 ? -20.058 -1.745 22.248 1.00 92.56 109 LYS A O 1
ATOM 858 N N . LEU A 1 110 ? -18.622 -0.669 23.603 1.00 92.81 110 LEU A N 1
ATOM 859 C CA . LEU A 1 110 ? -19.646 -0.171 24.526 1.00 92.81 110 LEU A CA 1
ATOM 860 C C . LEU A 1 110 ? -20.648 0.753 23.816 1.00 92.81 110 LEU A C 1
ATOM 862 O O . LEU A 1 110 ? -21.860 0.640 24.003 1.00 92.81 110 LEU A O 1
ATOM 866 N N . LEU A 1 111 ? -20.170 1.609 22.905 1.00 91.25 111 LEU A N 1
ATOM 867 C CA . LEU A 1 111 ? -21.052 2.395 22.037 1.00 91.25 111 LEU A CA 1
ATOM 868 C C . LEU A 1 111 ? -21.944 1.494 21.172 1.00 91.25 111 LEU A C 1
ATOM 870 O O . LEU A 1 111 ? -23.127 1.793 21.002 1.00 91.25 111 LEU A O 1
ATOM 874 N N . SER A 1 112 ? -21.410 0.390 20.638 1.00 90.06 112 SER A N 1
ATOM 875 C CA . SER A 1 112 ? -22.178 -0.568 19.829 1.00 90.06 112 SER A CA 1
ATOM 876 C C . SER A 1 112 ? -23.268 -1.302 20.617 1.00 90.06 112 SER A C 1
ATOM 878 O O . SER A 1 112 ? -24.290 -1.666 20.037 1.00 90.06 112 SER A O 1
ATOM 880 N N . GLN A 1 113 ? -23.085 -1.444 21.932 1.00 90.88 113 GLN A N 1
ATOM 881 C CA . GLN A 1 113 ? -24.062 -2.002 22.871 1.00 90.88 113 GLN A CA 1
ATOM 882 C C . GLN A 1 113 ? -25.111 -0.972 23.324 1.00 90.88 113 GLN A C 1
ATOM 884 O O . GLN A 1 113 ? -26.074 -1.323 24.000 1.00 90.88 113 GLN A O 1
ATOM 889 N N . GLY A 1 114 ? -24.963 0.299 22.932 1.00 89.75 114 GLY A N 1
ATOM 890 C CA . GLY A 1 114 ? -25.899 1.371 23.266 1.00 89.75 114 GLY A CA 1
ATOM 891 C C . GLY A 1 114 ? -25.606 2.095 24.582 1.00 89.75 114 GLY A C 1
ATOM 892 O O . GLY A 1 114 ? -26.433 2.907 25.002 1.00 89.75 114 GLY A O 1
ATOM 893 N N . CYS A 1 115 ? -24.451 1.855 25.213 1.00 90.69 115 CYS A N 1
ATOM 894 C CA . CYS A 1 115 ? -24.041 2.564 26.427 1.00 90.69 115 CYS A CA 1
ATOM 895 C C . CYS A 1 115 ? -23.940 4.077 26.182 1.00 90.69 115 CYS A C 1
ATOM 897 O O . CYS A 1 115 ? -23.468 4.531 25.129 1.00 90.69 115 CYS A O 1
ATOM 899 N N . LYS A 1 116 ? -24.360 4.885 27.165 1.00 90.75 116 LYS A N 1
ATOM 900 C CA . LYS A 1 116 ? -24.175 6.340 27.105 1.00 90.75 116 LYS A CA 1
ATOM 901 C C . LYS A 1 116 ? -22.734 6.689 27.468 1.00 90.75 116 LYS A C 1
ATOM 903 O O . LYS A 1 116 ? -22.038 5.933 28.133 1.00 90.75 116 LYS A O 1
ATOM 908 N N . ARG A 1 117 ? -22.283 7.875 27.054 1.00 90.62 117 ARG A N 1
ATOM 909 C CA . ARG A 1 117 ? -20.904 8.333 27.304 1.00 90.62 117 ARG A CA 1
ATOM 910 C C . ARG A 1 117 ? -20.563 8.407 28.798 1.00 90.62 117 ARG A C 1
ATOM 912 O O . ARG A 1 117 ? -19.442 8.069 29.152 1.00 90.62 117 ARG A O 1
ATOM 919 N N . ALA A 1 118 ? -21.531 8.782 29.635 1.00 92.50 118 ALA A N 1
ATOM 920 C CA . ALA A 1 118 ? -21.419 8.749 31.093 1.00 92.50 118 ALA A CA 1
ATOM 921 C C . ALA A 1 118 ? -21.174 7.325 31.618 1.00 92.50 118 ALA A C 1
ATOM 923 O O . ALA A 1 118 ? -20.213 7.100 32.344 1.00 92.50 118 ALA A O 1
ATOM 924 N N . ASP A 1 119 ? -21.967 6.348 31.162 1.00 94.38 119 ASP A N 1
ATOM 925 C CA . ASP A 1 119 ? -21.820 4.943 31.565 1.00 94.38 119 ASP A CA 1
ATOM 926 C C . ASP A 1 119 ? -20.448 4.384 31.152 1.00 94.38 119 ASP A C 1
ATOM 928 O O . ASP A 1 119 ? -19.786 3.703 31.931 1.00 94.38 119 ASP A O 1
ATOM 932 N N . ILE A 1 120 ? -19.992 4.721 29.939 1.00 94.75 120 ILE A N 1
ATOM 933 C CA . ILE A 1 120 ? -18.666 4.342 29.426 1.00 94.75 120 ILE A CA 1
ATOM 934 C C . ILE A 1 120 ? -17.557 4.963 30.282 1.00 94.75 120 ILE A C 1
ATOM 936 O O . ILE A 1 120 ? -16.580 4.290 30.603 1.00 94.75 120 ILE A O 1
ATOM 940 N N . ALA A 1 121 ? -17.704 6.235 30.661 1.00 95.50 121 ALA A N 1
ATOM 941 C CA . ALA A 1 121 ? -16.747 6.931 31.514 1.00 95.50 121 ALA A CA 1
ATOM 942 C C . ALA A 1 121 ? -16.617 6.231 32.874 1.00 95.50 121 ALA A C 1
ATOM 944 O O . ALA A 1 121 ? -15.504 5.960 33.318 1.00 95.50 121 ALA A O 1
ATOM 945 N N . THR A 1 122 ? -17.741 5.847 33.485 1.00 95.56 122 THR A N 1
ATOM 946 C CA . THR A 1 122 ? -17.748 5.086 34.740 1.00 95.56 122 THR A CA 1
ATOM 947 C C . THR A 1 122 ? -17.096 3.712 34.587 1.00 95.56 122 THR A C 1
ATOM 949 O O . THR A 1 122 ? -16.238 3.367 35.395 1.00 95.56 122 THR A O 1
ATOM 952 N N . GLN A 1 123 ? -17.457 2.943 33.554 1.00 94.69 123 GLN A N 1
ATOM 953 C CA . GLN A 1 123 ? -16.933 1.585 33.344 1.00 94.69 123 GLN A CA 1
ATOM 954 C C . GLN A 1 123 ? -15.429 1.557 33.055 1.00 94.69 123 GLN A C 1
ATOM 956 O O . GLN A 1 123 ? -14.743 0.632 33.475 1.00 94.69 123 GLN A O 1
ATOM 961 N N . LEU A 1 124 ? -14.912 2.564 32.348 1.00 94.31 124 LEU A N 1
ATOM 962 C CA . LEU A 1 124 ? -13.494 2.661 31.992 1.00 94.31 124 LEU A CA 1
ATOM 963 C C . LEU A 1 124 ? -12.682 3.529 32.965 1.00 94.31 124 LEU A C 1
ATOM 965 O O . LEU A 1 124 ? -11.520 3.818 32.692 1.00 94.31 124 LEU A O 1
ATOM 969 N N . HIS A 1 125 ? -13.278 3.957 34.084 1.00 95.06 125 HIS A N 1
ATOM 970 C CA . HIS A 1 125 ? -12.646 4.818 35.090 1.00 95.06 125 HIS A CA 1
ATOM 971 C C . HIS A 1 125 ? -12.048 6.118 34.511 1.00 95.06 125 HIS A C 1
ATOM 973 O O . HIS A 1 125 ? -10.972 6.569 34.904 1.00 95.06 125 HIS A O 1
ATOM 979 N N . TYR A 1 126 ? -12.771 6.744 33.580 1.00 95.25 126 TYR A N 1
ATOM 980 C CA . TYR A 1 126 ? -12.415 8.012 32.945 1.00 95.25 126 TYR A CA 1
ATOM 981 C C . TYR A 1 126 ? -13.439 9.111 33.244 1.00 95.25 126 TYR A C 1
ATOM 983 O O . TYR A 1 126 ? -14.543 8.860 33.717 1.00 95.25 126 TYR A O 1
ATOM 991 N N . SER A 1 127 ? -13.086 10.359 32.926 1.00 95.38 127 SER A N 1
ATOM 992 C CA . SER A 1 127 ? -14.061 11.453 32.894 1.00 95.38 127 SER A CA 1
ATOM 993 C C . SER A 1 127 ? -14.889 11.414 31.604 1.00 95.38 127 SER A C 1
ATOM 995 O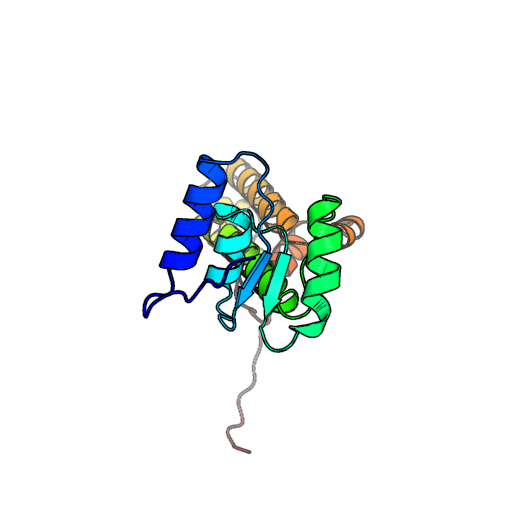 O . SER A 1 127 ? -14.403 10.975 30.557 1.00 95.38 127 SER A O 1
ATOM 997 N N . GLU A 1 128 ? -16.110 11.954 31.632 1.00 93.75 128 GLU A N 1
ATOM 998 C CA . GLU A 1 128 ? -16.921 12.120 30.414 1.00 93.75 128 GLU A CA 1
ATOM 999 C C . GLU A 1 128 ? -16.199 12.938 29.335 1.00 93.75 128 GLU A C 1
ATOM 1001 O O . GLU A 1 128 ? -16.293 12.631 28.144 1.00 93.75 128 GLU A O 1
ATOM 1006 N N . GLN A 1 129 ? -15.428 13.951 29.743 1.00 93.44 129 GLN A N 1
ATOM 1007 C CA . GLN A 1 129 ? -14.636 14.766 28.826 1.00 93.44 129 GLN A CA 1
ATOM 1008 C C . GLN A 1 129 ? -13.556 13.936 28.123 1.00 93.44 129 GLN A C 1
ATOM 1010 O O . GLN A 1 129 ? -13.347 14.085 26.918 1.00 93.44 129 GLN A O 1
ATOM 1015 N N . THR A 1 130 ? -12.905 13.023 28.845 1.00 94.88 130 THR A N 1
ATOM 1016 C CA . THR A 1 130 ? -11.930 12.090 28.269 1.00 94.88 130 THR A CA 1
ATOM 1017 C C . THR A 1 130 ? -12.595 11.191 27.228 1.00 94.88 130 THR A C 1
ATOM 1019 O O . THR A 1 130 ? -12.085 11.076 26.116 1.00 94.88 130 THR A O 1
ATOM 1022 N N . ILE A 1 131 ? -13.771 10.627 27.529 1.00 94.94 131 ILE A N 1
ATOM 1023 C CA . ILE A 1 131 ? -14.524 9.802 26.571 1.00 94.94 131 ILE A CA 1
ATOM 1024 C C . ILE A 1 131 ? -14.917 10.606 25.325 1.00 94.94 131 ILE A C 1
ATOM 1026 O O . ILE A 1 131 ? -14.769 10.117 24.206 1.00 94.94 131 ILE A O 1
ATOM 1030 N N . ASN A 1 132 ? -15.363 11.855 25.483 1.00 90.56 132 ASN A N 1
ATOM 1031 C CA . ASN A 1 132 ? -15.668 12.734 24.350 1.00 90.56 132 ASN A CA 1
ATOM 1032 C C . ASN A 1 132 ? -14.441 12.966 23.453 1.00 90.56 132 ASN A C 1
ATOM 1034 O O . ASN A 1 132 ? -14.553 12.883 22.227 1.00 90.56 132 ASN A O 1
ATOM 1038 N N . ASN A 1 133 ? -13.279 13.218 24.059 1.00 92.00 133 ASN A N 1
ATOM 1039 C CA . ASN A 1 133 ? -12.025 13.427 23.340 1.00 92.00 133 ASN A CA 1
ATOM 1040 C C . ASN A 1 133 ? -11.580 12.164 22.592 1.00 92.00 133 ASN A C 1
ATOM 1042 O O . ASN A 1 133 ? -11.186 12.249 21.429 1.00 92.00 133 ASN A O 1
ATOM 1046 N N . GLU A 1 134 ? -11.677 10.991 23.218 1.00 93.38 134 GLU A N 1
ATOM 1047 C CA . GLU A 1 134 ? -11.340 9.726 22.561 1.00 93.38 134 GLU A CA 1
ATOM 1048 C C . GLU A 1 134 ? -12.296 9.413 21.403 1.00 93.38 134 GLU A C 1
ATOM 1050 O O . GLU A 1 134 ? -11.841 9.073 20.314 1.00 93.38 134 GLU A O 1
ATOM 1055 N N . ILE A 1 135 ? -13.605 9.640 21.559 1.00 91.06 135 ILE A N 1
ATOM 1056 C CA . ILE A 1 135 ? -14.576 9.494 20.459 1.00 91.06 135 ILE A CA 1
ATOM 1057 C C . ILE A 1 135 ? -14.241 10.429 19.292 1.00 91.06 135 ILE A C 1
ATOM 1059 O O . ILE A 1 135 ? -14.359 10.030 18.131 1.00 91.06 135 ILE A O 1
ATOM 1063 N N . TYR A 1 136 ? -13.812 11.662 19.567 1.00 88.06 136 TYR A N 1
ATOM 1064 C CA . TYR A 1 136 ? -13.378 12.595 18.527 1.00 88.06 136 TYR A CA 1
ATOM 1065 C C . TYR A 1 136 ? -12.142 12.079 17.773 1.00 88.06 136 TYR A C 1
ATOM 1067 O O . TYR A 1 136 ? -12.144 12.056 16.540 1.00 88.06 136 TYR A O 1
ATOM 1075 N N . LYS A 1 137 ? -11.121 11.590 18.492 1.00 90.25 137 LYS A N 1
ATOM 1076 C CA . LYS A 1 137 ? -9.923 10.977 17.888 1.00 90.25 137 LYS A CA 1
ATOM 1077 C C . LYS A 1 137 ? -10.281 9.769 17.023 1.00 90.25 137 LYS A C 1
ATOM 1079 O O . LYS A 1 137 ? -9.877 9.722 15.865 1.00 90.25 137 LYS A O 1
ATOM 1084 N N . ILE A 1 138 ? -11.102 8.856 17.547 1.00 89.94 138 ILE A N 1
ATOM 1085 C CA . ILE A 1 138 ? -11.616 7.693 16.810 1.00 89.94 138 ILE A CA 1
ATOM 1086 C C . ILE A 1 138 ? -12.320 8.149 15.532 1.00 89.94 138 ILE A C 1
ATOM 1088 O O . 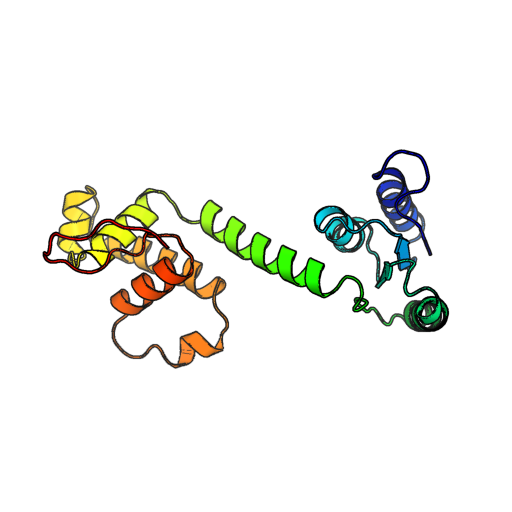ILE A 1 138 ? -12.031 7.650 14.452 1.00 89.94 138 ILE A O 1
ATOM 1092 N N . THR A 1 139 ? -13.216 9.134 15.630 1.00 85.81 139 THR A N 1
ATOM 1093 C CA . THR A 1 139 ? -13.968 9.644 14.473 1.00 85.81 139 THR A CA 1
ATOM 1094 C C . THR A 1 139 ? -13.032 10.132 13.370 1.00 85.81 139 THR A C 1
ATOM 1096 O O . THR A 1 139 ? -13.250 9.808 12.204 1.00 85.81 139 THR A O 1
ATOM 1099 N N . ASN A 1 140 ? -11.976 10.866 13.725 1.00 85.25 140 ASN A N 1
ATOM 1100 C CA . ASN A 1 140 ? -10.989 11.354 12.762 1.00 85.25 140 ASN A CA 1
ATOM 1101 C C . ASN A 1 140 ? -10.144 10.222 12.158 1.00 85.25 140 ASN A C 1
ATOM 1103 O O . ASN A 1 140 ? -9.891 10.236 10.954 1.00 85.25 140 ASN A O 1
ATOM 1107 N N . LEU A 1 141 ? -9.752 9.225 12.956 1.00 86.06 141 LEU A N 1
ATOM 1108 C CA . LEU A 1 141 ? -9.035 8.044 12.461 1.00 86.06 141 LEU A CA 1
ATOM 1109 C C . LEU A 1 141 ? -9.878 7.256 11.453 1.00 86.06 141 LEU A C 1
ATOM 1111 O O . LEU A 1 141 ? -9.411 6.957 10.354 1.00 86.06 141 LEU A O 1
ATOM 1115 N N . LEU A 1 142 ? -11.141 6.979 11.790 1.00 83.56 142 LEU A N 1
ATOM 1116 C CA . LEU A 1 142 ? -12.065 6.298 10.885 1.00 83.56 142 LEU A CA 1
ATOM 1117 C C . LEU A 1 142 ? -12.295 7.137 9.626 1.00 83.56 142 LEU A C 1
ATOM 1119 O O . LEU A 1 142 ? -12.240 6.603 8.526 1.00 83.56 142 LEU A O 1
ATOM 1123 N N . LYS A 1 143 ? -12.479 8.457 9.759 1.00 78.38 143 LYS A N 1
ATOM 1124 C CA . LYS A 1 143 ? -12.688 9.376 8.630 1.00 78.38 143 LYS A CA 1
ATOM 1125 C C . LYS A 1 143 ? -11.627 9.269 7.554 1.00 78.38 143 LYS A C 1
ATOM 1127 O O . LYS A 1 143 ? -11.976 9.192 6.380 1.00 78.38 143 LYS A O 1
ATOM 1132 N N . ASN A 1 144 ? -10.364 9.231 7.953 1.00 77.19 144 ASN A N 1
ATOM 1133 C CA . ASN A 1 144 ? -9.245 9.185 7.017 1.00 77.19 144 ASN A CA 1
ATOM 1134 C C . ASN A 1 144 ? -9.178 7.871 6.217 1.00 77.19 144 ASN A C 1
ATOM 1136 O O . ASN A 1 144 ? -8.491 7.809 5.201 1.00 77.19 144 ASN A O 1
ATOM 1140 N N . ASN A 1 145 ? -9.922 6.847 6.641 1.00 76.56 145 ASN A N 1
ATOM 1141 C CA . ASN A 1 145 ? -9.977 5.536 6.003 1.00 76.56 145 ASN A CA 1
ATOM 1142 C C . ASN A 1 145 ? -11.188 5.339 5.072 1.00 76.56 145 ASN A C 1
ATOM 1144 O O . ASN A 1 145 ? -11.295 4.288 4.445 1.00 76.56 145 ASN A O 1
ATOM 1148 N N . PHE A 1 146 ? -12.067 6.340 4.920 1.00 69.12 146 PHE A N 1
ATOM 1149 C CA . PHE A 1 146 ? -13.203 6.299 3.987 1.00 69.12 146 PHE A CA 1
ATOM 1150 C C . PHE A 1 146 ? -13.122 7.405 2.925 1.00 69.12 146 PHE A C 1
ATOM 1152 O O . PHE A 1 146 ? -12.610 8.493 3.203 1.00 69.12 146 PHE A O 1
ATOM 1159 N N . PRO A 1 147 ? -13.634 7.163 1.703 1.00 63.97 147 PRO A N 1
ATOM 1160 C CA . PRO A 1 147 ? -13.670 8.176 0.655 1.00 63.97 147 PRO A CA 1
ATOM 1161 C C . PRO A 1 147 ? -14.510 9.394 1.074 1.00 63.97 147 PRO A C 1
ATOM 1163 O O . PRO A 1 147 ? -15.505 9.290 1.790 1.00 63.97 147 PRO A O 1
ATOM 1166 N N . TYR A 1 148 ? -14.114 10.573 0.587 1.00 56.47 148 TYR A N 1
ATOM 1167 C CA . TYR A 1 148 ? -14.702 11.873 0.943 1.00 56.47 148 TYR A CA 1
ATOM 1168 C C . TYR A 1 148 ? -16.235 11.936 0.772 1.00 56.47 148 TYR A C 1
ATOM 1170 O O . TYR A 1 148 ? -16.921 12.599 1.551 1.00 56.47 148 TYR A O 1
ATOM 1178 N N . VAL A 1 149 ? -16.779 11.214 -0.214 1.00 55.69 149 VAL A N 1
ATOM 1179 C CA . VAL A 1 149 ? -18.203 11.244 -0.596 1.00 55.69 149 VAL A CA 1
ATOM 1180 C C . VAL A 1 149 ? -19.118 10.667 0.492 1.00 55.69 149 VAL A C 1
ATOM 1182 O O . VAL A 1 149 ? -20.241 11.143 0.665 1.00 55.69 149 VAL A O 1
ATOM 1185 N N . ASP A 1 150 ? -18.619 9.726 1.296 1.00 61.69 150 ASP A N 1
ATOM 1186 C CA . ASP A 1 150 ? -19.394 9.116 2.381 1.00 61.69 150 ASP A CA 1
ATOM 1187 C C . ASP A 1 150 ? -19.644 10.099 3.532 1.00 61.69 150 ASP A C 1
ATOM 1189 O O . ASP A 1 150 ? -20.630 9.967 4.256 1.00 61.69 150 ASP A O 1
ATOM 1193 N N . TRP A 1 151 ? -18.797 11.126 3.685 1.00 56.38 151 TRP A N 1
ATOM 1194 C CA . TRP A 1 151 ? -18.875 12.070 4.802 1.00 56.38 151 TRP A CA 1
ATOM 1195 C C . TRP A 1 151 ? -19.934 13.157 4.636 1.00 56.38 151 TRP A C 1
ATOM 1197 O O . TRP A 1 151 ? -20.520 13.598 5.626 1.00 56.38 151 TRP A O 1
ATOM 1207 N N . GLY A 1 152 ? -20.219 13.571 3.399 1.00 57.34 152 GLY A N 1
ATOM 1208 C CA . GLY A 1 152 ? -21.209 14.614 3.106 1.00 57.34 152 GLY A CA 1
ATOM 1209 C C . GLY A 1 152 ? -22.645 14.226 3.480 1.00 57.34 152 GLY A C 1
ATOM 1210 O O . GLY A 1 152 ? -23.466 15.098 3.763 1.00 57.34 152 GLY A O 1
ATOM 1211 N N . GLN A 1 153 ? -22.944 12.925 3.546 1.00 53.97 153 GLN A N 1
ATOM 1212 C CA . GLN A 1 153 ? -24.282 12.406 3.856 1.00 53.97 153 GLN A CA 1
ATOM 1213 C C . GLN A 1 153 ? -24.543 12.217 5.361 1.00 53.97 153 GLN A C 1
ATOM 1215 O O . GLN A 1 153 ? -25.658 11.906 5.779 1.00 53.97 153 GLN A O 1
ATOM 1220 N N . LEU A 1 154 ? -23.535 12.435 6.206 1.00 54.31 154 LEU A N 1
ATOM 1221 C CA . LEU A 1 154 ? -23.572 12.125 7.634 1.00 54.31 154 LEU A CA 1
ATOM 1222 C C . LEU A 1 154 ? -24.245 13.231 8.465 1.00 54.31 154 LEU A C 1
ATOM 1224 O O . LEU A 1 154 ? -23.650 13.801 9.380 1.00 54.31 154 LEU A O 1
ATOM 1228 N N . LYS A 1 155 ? -25.516 13.543 8.184 1.00 51.78 155 LYS A N 1
ATOM 1229 C CA . LYS A 1 155 ? -26.335 14.415 9.043 1.00 51.78 155 LYS A CA 1
ATOM 1230 C C . LYS A 1 155 ? -27.074 13.607 10.124 1.00 51.78 155 LYS A C 1
ATOM 1232 O O . LYS A 1 155 ? -27.870 12.725 9.835 1.00 51.78 155 LYS A O 1
ATOM 1237 N N . LYS A 1 156 ? -26.841 14.009 11.385 1.00 51.16 156 LYS A N 1
ATOM 1238 C CA . LYS A 1 156 ? -27.593 13.706 12.628 1.00 51.16 156 LYS A CA 1
ATOM 1239 C C . LYS A 1 156 ? -27.654 12.232 13.079 1.00 51.16 156 LYS A C 1
ATOM 1241 O O . LYS A 1 156 ? -28.719 11.627 13.112 1.00 51.16 156 LYS A O 1
ATOM 1246 N N . ARG A 1 157 ? -26.510 11.717 13.557 1.00 57.81 157 ARG A N 1
ATOM 1247 C CA . ARG A 1 157 ? -26.305 10.934 14.813 1.00 57.81 157 ARG A CA 1
ATOM 1248 C C . ARG A 1 157 ? -24.895 10.325 14.777 1.00 57.81 157 ARG A C 1
ATOM 1250 O O . ARG A 1 157 ? -24.715 9.209 14.296 1.00 57.81 157 ARG A O 1
ATOM 1257 N N . HIS A 1 158 ? -23.909 11.062 15.299 1.00 70.88 158 HIS A N 1
ATOM 1258 C CA . HIS A 1 158 ? -22.476 10.724 15.214 1.00 70.88 158 HIS A CA 1
ATOM 1259 C C . HIS A 1 158 ? -22.171 9.268 15.618 1.00 70.88 158 HIS A C 1
ATOM 1261 O O . HIS A 1 158 ? -21.437 8.579 14.922 1.00 70.88 158 HIS A O 1
ATOM 1267 N N . THR A 1 159 ? -22.798 8.758 16.681 1.00 76.88 159 THR A N 1
ATOM 1268 C CA . THR A 1 159 ? -22.503 7.422 17.222 1.00 76.88 159 THR A CA 1
ATOM 1269 C C . THR A 1 159 ? -22.848 6.270 16.273 1.00 76.88 159 THR A C 1
ATOM 1271 O O . THR A 1 159 ? -22.032 5.372 16.095 1.00 76.88 159 THR A O 1
ATOM 1274 N N . LYS A 1 160 ? -24.022 6.287 15.620 1.00 81.00 160 LYS A N 1
ATOM 1275 C CA . LYS A 1 160 ? -24.440 5.191 14.715 1.00 81.00 160 LYS A CA 1
ATOM 1276 C C . LYS A 1 160 ? -23.491 5.042 13.530 1.00 81.00 160 LYS A C 1
ATOM 1278 O O . LYS A 1 160 ? -23.206 3.934 13.090 1.00 81.00 160 LYS A O 1
ATOM 1283 N N . ILE A 1 161 ? -23.008 6.175 13.038 1.00 78.62 161 ILE A N 1
ATOM 1284 C CA . ILE A 1 161 ? -22.088 6.239 11.913 1.00 78.62 161 ILE A CA 1
ATOM 1285 C C . ILE A 1 161 ? -20.729 5.696 12.328 1.00 78.62 161 ILE A C 1
ATOM 1287 O O . ILE A 1 161 ? -20.222 4.800 11.670 1.00 78.62 161 ILE A O 1
ATOM 1291 N N . ILE A 1 162 ? -20.181 6.177 13.447 1.00 82.50 162 ILE A N 1
ATOM 1292 C CA . ILE A 1 162 ? -18.906 5.694 13.992 1.00 82.50 162 ILE A CA 1
ATOM 1293 C C . ILE A 1 162 ? -18.932 4.166 14.140 1.00 82.50 162 ILE A C 1
ATOM 1295 O O . ILE A 1 162 ? -18.015 3.494 13.680 1.00 82.50 162 ILE A O 1
ATOM 1299 N N . ILE A 1 163 ? -20.019 3.607 14.686 1.00 85.25 163 ILE A N 1
ATOM 1300 C CA . ILE A 1 163 ? -20.201 2.153 14.817 1.00 85.25 163 ILE A CA 1
ATOM 1301 C C . ILE A 1 163 ? -20.271 1.474 13.444 1.00 85.25 163 ILE A C 1
ATOM 1303 O O . ILE A 1 163 ? -19.614 0.460 13.230 1.00 85.25 163 ILE A O 1
ATOM 1307 N N . SER A 1 164 ? -21.053 2.012 12.502 1.00 82.25 164 SER A N 1
ATOM 1308 C CA . SER A 1 164 ? -21.152 1.447 11.151 1.00 82.25 164 SER A CA 1
ATOM 1309 C C . SER A 1 164 ? -19.802 1.434 10.433 1.00 82.25 164 SER A C 1
ATOM 1311 O O . SER A 1 164 ? -19.508 0.469 9.733 1.00 82.25 164 SER A O 1
ATOM 1313 N N . LEU A 1 165 ? -19.001 2.488 10.588 1.00 81.00 165 LEU A N 1
ATOM 1314 C CA . LEU A 1 165 ? -17.674 2.604 9.993 1.00 81.00 165 LEU A CA 1
ATOM 1315 C C . LEU A 1 165 ? -16.694 1.630 10.654 1.00 81.00 165 LEU A C 1
ATOM 1317 O O . LEU A 1 165 ? -16.018 0.885 9.952 1.00 81.00 165 LEU A O 1
ATOM 1321 N N . ALA A 1 166 ? -16.684 1.559 11.987 1.00 83.25 166 ALA A N 1
ATOM 1322 C CA . ALA A 1 166 ? -15.857 0.610 12.727 1.00 83.25 166 ALA A CA 1
ATOM 1323 C C . ALA A 1 166 ? -16.178 -0.855 12.370 1.00 83.25 166 ALA A C 1
ATOM 1325 O O . ALA A 1 166 ? -15.262 -1.662 12.241 1.00 83.25 166 ALA A O 1
ATOM 1326 N N . LYS A 1 167 ? -17.458 -1.192 12.146 1.00 84.94 167 LYS A N 1
ATOM 1327 C CA . LYS A 1 167 ? -17.878 -2.520 11.661 1.00 84.94 167 LYS A CA 1
ATOM 1328 C C . LYS A 1 167 ? -17.408 -2.795 10.231 1.00 84.94 167 LYS A C 1
ATOM 1330 O O . LYS A 1 167 ? -16.883 -3.870 9.971 1.00 84.94 167 LYS A O 1
ATOM 1335 N N . LYS A 1 168 ? -17.574 -1.837 9.308 1.00 80.56 168 LYS A N 1
ATOM 1336 C CA . LYS A 1 168 ? -17.107 -1.970 7.911 1.00 80.56 168 LYS A CA 1
ATOM 1337 C C . LYS A 1 168 ? -15.593 -2.171 7.818 1.00 80.56 168 LYS A C 1
ATOM 1339 O O . LYS A 1 168 ? -15.138 -2.868 6.923 1.00 80.56 168 LYS A O 1
ATOM 1344 N N . LEU A 1 169 ? -14.843 -1.570 8.739 1.00 79.31 169 LEU A N 1
ATOM 1345 C CA . LEU A 1 169 ? -13.390 -1.706 8.845 1.00 79.31 169 LEU A CA 1
ATOM 1346 C C . LEU A 1 169 ? -12.949 -2.920 9.672 1.00 79.31 169 LEU A C 1
ATOM 1348 O O . LEU A 1 169 ? -11.766 -3.045 9.941 1.00 79.31 169 LEU A O 1
ATOM 1352 N N . GLY A 1 170 ? -13.869 -3.774 10.135 1.00 83.38 170 GLY A N 1
ATOM 1353 C CA . GLY A 1 170 ? -13.519 -4.969 10.910 1.00 83.38 170 GLY A CA 1
ATOM 1354 C C . GLY A 1 170 ? -12.864 -4.690 12.270 1.00 83.38 170 GLY A C 1
ATOM 1355 O O . GLY A 1 170 ? -12.212 -5.574 12.815 1.00 83.38 170 GLY A O 1
ATOM 1356 N N . ILE A 1 171 ? -13.002 -3.480 12.825 1.00 83.38 171 ILE A N 1
ATOM 1357 C CA . ILE A 1 171 ? -12.429 -3.098 14.132 1.00 83.38 171 ILE A CA 1
ATOM 1358 C C . ILE A 1 171 ? -13.228 -3.719 15.279 1.00 83.38 171 ILE A C 1
ATOM 1360 O O . ILE A 1 171 ? -12.676 -4.160 16.284 1.00 83.38 171 ILE A O 1
ATOM 1364 N N . ILE A 1 172 ? -14.553 -3.723 15.138 1.00 84.25 172 ILE A N 1
ATOM 1365 C CA . ILE A 1 172 ? -15.476 -4.373 16.065 1.00 84.25 172 ILE A CA 1
ATOM 1366 C C . ILE A 1 172 ? -16.270 -5.422 15.298 1.00 84.25 172 ILE A C 1
ATOM 1368 O O . ILE A 1 172 ? -16.674 -5.197 14.154 1.00 84.25 172 ILE A O 1
ATOM 1372 N N . SER A 1 173 ? -16.489 -6.573 15.928 1.00 73.56 173 SER A N 1
ATOM 1373 C CA . SER A 1 173 ? -17.200 -7.686 15.310 1.00 73.56 173 SER A CA 1
ATOM 1374 C C . SER A 1 173 ? -18.631 -7.304 14.922 1.00 73.56 173 SER A C 1
ATOM 1376 O O . SER A 1 173 ? -19.282 -6.434 15.520 1.00 73.56 173 SER A O 1
ATOM 1378 N N . PHE A 1 174 ? -19.143 -7.983 13.897 1.00 54.72 174 PHE A N 1
ATOM 1379 C CA . PHE A 1 174 ? -20.538 -7.899 13.490 1.00 54.72 174 PHE A CA 1
ATOM 1380 C C . PHE A 1 174 ? -21.401 -8.575 14.565 1.00 54.72 174 PHE A C 1
ATOM 1382 O O . PHE A 1 174 ? -21.773 -9.730 14.432 1.00 54.72 174 PHE A O 1
ATOM 1389 N N . PHE A 1 175 ? -21.689 -7.892 15.673 1.00 39.12 175 PHE A N 1
ATOM 1390 C CA . PHE A 1 175 ? -22.709 -8.368 16.606 1.00 39.12 175 PHE A CA 1
ATOM 1391 C C . PHE A 1 175 ? -24.090 -8.100 15.988 1.00 39.12 175 PHE A C 1
ATOM 1393 O O . PHE A 1 175 ? -24.430 -6.919 15.796 1.00 39.12 175 PHE A O 1
ATOM 1400 N N . PRO A 1 176 ? -24.886 -9.134 15.647 1.00 36.53 176 PRO A N 1
ATOM 1401 C CA . PRO A 1 176 ? -26.309 -8.947 15.438 1.00 36.53 176 PRO A CA 1
ATOM 1402 C C . PRO A 1 176 ? -26.949 -8.636 16.797 1.00 36.53 176 PRO A C 1
ATOM 1404 O O . PRO A 1 176 ? -26.659 -9.279 17.805 1.00 36.53 176 PRO A O 1
ATOM 1407 N N . LEU A 1 177 ? -27.802 -7.614 16.838 1.00 34.12 177 LEU A N 1
ATOM 1408 C CA . LEU A 1 177 ? -28.653 -7.327 17.991 1.00 34.12 177 LEU A CA 1
ATOM 1409 C C . LEU A 1 177 ? -29.686 -8.465 18.148 1.00 34.12 177 LEU A C 1
ATOM 1411 O O . LEU A 1 177 ? -30.710 -8.431 17.485 1.00 34.12 177 LEU A O 1
ATOM 1415 N N . ASN A 1 178 ? -29.365 -9.428 19.021 1.00 30.98 178 ASN A N 1
ATOM 1416 C CA . ASN A 1 178 ? -30.199 -10.350 19.817 1.00 30.98 178 ASN A CA 1
ATOM 1417 C C . ASN A 1 178 ? -31.346 -11.206 19.204 1.00 30.98 178 ASN A C 1
ATOM 1419 O O . ASN A 1 178 ? -32.145 -10.765 18.389 1.00 30.98 178 ASN A O 1
ATOM 1423 N N . VAL A 1 179 ? -31.516 -12.365 19.874 1.00 32.75 179 VAL A N 1
ATOM 1424 C CA . VAL A 1 179 ? -32.745 -13.156 20.151 1.00 32.75 179 VAL A CA 1
ATOM 1425 C C . VAL A 1 179 ? -32.982 -14.439 19.317 1.00 32.75 179 VAL A C 1
ATOM 1427 O O . VAL A 1 179 ? -33.430 -14.390 18.184 1.00 32.75 179 VAL A O 1
ATOM 1430 N N . ILE A 1 180 ? -32.751 -15.586 19.982 1.00 37.06 180 ILE A N 1
ATOM 1431 C CA . ILE A 1 180 ? -33.522 -16.854 19.984 1.00 37.06 180 ILE A CA 1
ATOM 1432 C C . ILE A 1 180 ? -33.954 -17.434 18.622 1.00 37.06 180 ILE A C 1
ATOM 1434 O O . ILE A 1 180 ? -34.964 -17.019 18.068 1.00 37.06 180 ILE A O 1
ATOM 1438 N N . THR A 1 181 ? -33.332 -18.540 18.196 1.00 32.12 181 THR A N 1
ATOM 1439 C CA . THR A 1 181 ? -34.000 -19.860 18.070 1.00 32.12 181 THR A CA 1
ATOM 1440 C C . THR A 1 181 ? -32.992 -20.961 17.725 1.00 32.12 181 THR A C 1
ATOM 1442 O O . THR A 1 181 ? -32.087 -20.781 16.917 1.00 32.12 181 THR A O 1
ATOM 1445 N N . ASN A 1 182 ? -33.165 -22.099 18.397 1.00 32.62 182 ASN A N 1
ATOM 1446 C CA . ASN A 1 182 ? -32.566 -23.396 18.094 1.00 32.62 182 ASN A CA 1
ATOM 1447 C C . ASN A 1 182 ? -32.944 -23.916 16.691 1.00 32.62 182 ASN A C 1
ATOM 1449 O O . ASN A 1 182 ? -34.001 -23.555 16.179 1.00 32.62 182 ASN A O 1
ATOM 1453 N N . TYR A 1 183 ? -32.160 -24.910 16.237 1.00 30.70 183 TYR A N 1
ATOM 1454 C CA . TYR A 1 183 ? -32.345 -25.814 15.079 1.00 30.70 183 TYR A CA 1
ATOM 1455 C C . TYR A 1 183 ? -32.069 -25.144 13.717 1.00 30.70 183 TYR A C 1
ATOM 1457 O O . TYR A 1 183 ? -32.626 -24.103 13.421 1.00 30.70 183 TYR A O 1
ATOM 1465 N N . LEU A 1 184 ? -31.199 -25.624 12.823 1.00 31.11 184 LEU A N 1
ATOM 1466 C CA . LEU A 1 184 ? -30.809 -26.981 12.420 1.00 31.11 184 LEU A CA 1
ATOM 1467 C C . LEU A 1 184 ? -29.384 -26.916 11.816 1.00 31.11 184 LEU A C 1
ATOM 1469 O O . LEU A 1 184 ? -29.096 -26.056 10.992 1.00 31.11 184 LEU A O 1
ATOM 1473 N N . ILE A 1 185 ? -28.423 -27.681 12.339 1.00 37.69 185 ILE A N 1
ATOM 1474 C CA . ILE A 1 185 ? -27.754 -28.831 11.689 1.00 37.69 185 ILE A CA 1
ATOM 1475 C C . ILE A 1 185 ? -28.192 -29.128 10.235 1.00 37.69 185 ILE A C 1
ATOM 1477 O O . ILE A 1 185 ? -29.379 -29.221 9.948 1.00 37.69 185 ILE A O 1
ATOM 1481 N N . ILE A 1 186 ? -27.185 -29.475 9.421 1.00 33.03 186 ILE A N 1
ATOM 1482 C CA . ILE A 1 186 ? -27.172 -30.341 8.220 1.00 33.03 186 ILE A CA 1
ATOM 1483 C C . ILE A 1 186 ? -26.822 -29.590 6.921 1.00 33.03 186 ILE A C 1
ATOM 1485 O O . ILE A 1 186 ? -27.631 -28.881 6.337 1.00 33.03 186 ILE A O 1
ATOM 1489 N N . SER A 1 187 ? -25.564 -29.799 6.521 1.00 31.95 187 SER A N 1
ATOM 1490 C CA . SER A 1 187 ? -25.108 -30.242 5.194 1.00 31.95 187 SER A CA 1
ATOM 1491 C C . SER A 1 187 ? -25.942 -29.864 3.966 1.00 31.95 187 SER A C 1
ATOM 1493 O O . SER A 1 187 ? -27.031 -30.406 3.806 1.00 31.95 187 SER A O 1
ATOM 1495 N N . VAL A 1 188 ? -25.336 -29.108 3.039 1.00 41.44 188 VAL A N 1
ATOM 1496 C CA . VAL A 1 188 ? -25.011 -29.533 1.655 1.00 41.44 188 VAL A CA 1
ATOM 1497 C C . VAL A 1 188 ? -23.752 -28.788 1.220 1.00 41.44 188 VAL A C 1
ATOM 1499 O O . VAL A 1 188 ? -23.705 -27.559 1.447 1.00 41.44 188 VAL A O 1
#

Secondary structure (DSSP, 8-state):
-B-S-SSSSSSHHHHHHHHHHHHSTT--EEEE-S---HHHHHHHHHTS-EEEEE-GGGGGGHHHHHHHHHTT-----HHHHHHHHHHHHHHHHHHHHHHS-HHHHHHHHHHHTT--HHHHHHHTT--HHHHHHHHHHHHHHHHHTS-HHHHTT--S-HHHHHHHHHHHTTSS----------------

Foldseek 3Di:
DFECCPDVDNHVRLVVLLVCCVVDPLDEDEYEYQDQDLVSVCSCCPRSVHLEYHYNVVVVCVVVVVVCSVVVNRDYDPSRPVSPVVVVLVVLLVVLVVPQDPLLLVLLVCLVVVDDLCRSCVVVVHDSVVSVVSLVVLLVSLVVNDDPVVVVPPPDDSSVVSNVSCPVSVSDDPDDPDDDDDDDDDDD

pLDDT: mean 82.71, std 17.3, range [30.7, 97.56]

Sequence (188 aa):
MLDLHITGSCHEGLELMVEARRIAKGIKTIVFSNLESEEMIIDAIVYGGAINYITKDFYKDLPEAITNAAANISSIHHSVAGKILTKVHQFRQNDLYEKISPNQIEILKLLSQGCKRADIATQLHYSEQTINNEIYKITNLLKNNFPYVDWGQLKKRHTKIIISLAKKLGIISFFPLNVITNYLIISV